Protein AF-A0A956ZNJ4-F1 (afdb_monomer_lite)

Secondary structure (DSSP, 8-state):
------------------------------GGGSSS-----------------------PPPP-PPPPPPPPPPPP--------------------------BS-SEEEETTTSEE-TTSEETTEESSSEEEEEEBTTS-EEEEEEEEEEES--EEEEETTEEEEEESEEEEEEEETTS-EEEEEEEGGG--TT-EEEEEETTEEEEEEEEE--EEEETTEEEEETT--EEEEEEEE-

Foldseek 3Di:
DDDDDDDDDDDDDDPDDDDDDPDDDDDPDDPVPVPPDPPPPPVDPPPPPPPDDDDDDDDDDDDDDDDDDDDDDDDDDDDDDDDDDDDDDPDPPPDDDPDFFAWPDFKDKPPPQWAFQCQHDDQPDGGGFTKHFTATPVGHTFWMKTPWDADDDWDFDDDPNGTWIWGFKIWIWIETSVGFIDIDIDTLVQDDQQDWDWDDGPQKIKIKGWHWFDWDQDPNGIITIPPRTIIMIGMGGD

Sequence (238 aa):
MHRRRNSREPLLALAGVVLAFAGAGAGVFFMDRFRDNQPELVAFPIQQDTTAAATQGGRTPTAVASVATPPATPATTAVSTATAAATAMTTPAVTPSNGSVILQQASFALPGDATANNGGTIGPFCCRGSTVTIRSAAGDTLGYAYWYKWQGQAYDLPRDGRYVGIFPDILFLVNDAAGADAVISLSASEIAPGVSRTVQAGRLTFTLRFTGAEQITYNGVTYVVEGSLKATLQVEAR

Structure (mmCIF, N/CA/C/O backbone):
data_AF-A0A956ZNJ4-F1
#
_entry.id   AF-A0A956ZNJ4-F1
#
loop_
_atom_site.group_PDB
_atom_site.id
_atom_site.type_symbol
_atom_site.label_atom_id
_atom_site.label_alt_id
_atom_site.label_comp_id
_atom_site.label_asym_id
_atom_site.label_entity_id
_atom_site.label_seq_id
_atom_site.pdbx_PDB_ins_code
_atom_site.Cartn_x
_atom_site.Cartn_y
_atom_site.Cartn_z
_atom_site.occupancy
_atom_site.B_iso_or_equiv
_atom_site.auth_seq_id
_atom_site.auth_comp_id
_atom_site.auth_asym_id
_atom_site.auth_atom_id
_atom_site.pdbx_PDB_model_num
ATOM 1 N N . MET A 1 1 ? -48.007 -11.231 -44.408 1.00 44.69 1 MET A N 1
ATOM 2 C CA . MET A 1 1 ? -47.586 -12.643 -44.582 1.00 44.69 1 MET A CA 1
ATOM 3 C C . MET A 1 1 ? -46.395 -12.886 -43.643 1.00 44.69 1 MET A C 1
ATOM 5 O O . MET A 1 1 ? -45.358 -12.297 -43.879 1.00 44.69 1 MET A O 1
ATOM 9 N N . HIS A 1 2 ? -46.578 -13.344 -42.392 1.00 38.53 2 HIS A N 1
ATOM 10 C CA . HIS A 1 2 ? -46.510 -14.757 -41.924 1.00 38.53 2 HIS A CA 1
ATOM 11 C C . HIS A 1 2 ? -45.238 -15.486 -42.406 1.00 38.53 2 HIS A C 1
ATOM 13 O O . HIS A 1 2 ? -45.125 -15.719 -43.599 1.00 38.53 2 HIS A O 1
ATOM 19 N N . ARG A 1 3 ? -44.233 -15.810 -41.569 1.00 43.31 3 ARG A N 1
ATOM 20 C CA . ARG A 1 3 ? -44.144 -16.870 -40.519 1.00 43.31 3 ARG A CA 1
ATOM 21 C C . ARG A 1 3 ? -42.833 -16.639 -39.707 1.00 43.31 3 ARG A C 1
ATOM 23 O O . ARG A 1 3 ? -41.841 -16.297 -40.329 1.00 43.31 3 ARG A O 1
ATOM 30 N N . ARG A 1 4 ? -42.769 -16.635 -38.356 1.00 46.44 4 ARG A N 1
ATOM 31 C CA . ARG A 1 4 ? -42.660 -17.775 -37.384 1.00 46.44 4 ARG A CA 1
ATOM 32 C C . ARG A 1 4 ? -41.620 -18.840 -37.828 1.00 46.44 4 ARG A C 1
ATOM 34 O O . ARG A 1 4 ? -41.735 -19.304 -38.946 1.00 46.44 4 ARG A O 1
ATOM 41 N N . ARG A 1 5 ? -40.665 -19.366 -37.041 1.00 50.31 5 ARG A N 1
ATOM 42 C CA . ARG A 1 5 ? -40.561 -19.615 -35.585 1.00 50.31 5 ARG A CA 1
ATOM 43 C C . ARG A 1 5 ? -39.175 -20.239 -35.251 1.00 50.31 5 ARG A C 1
ATOM 45 O O . ARG A 1 5 ? -38.604 -20.883 -36.117 1.00 50.31 5 ARG A O 1
ATOM 52 N N . ASN A 1 6 ? -38.831 -20.204 -33.956 1.00 37.16 6 ASN A N 1
ATOM 53 C CA . ASN A 1 6 ? -38.109 -21.208 -33.139 1.00 37.16 6 ASN A CA 1
ATOM 54 C C . ASN A 1 6 ? -36.584 -21.389 -33.303 1.00 37.16 6 ASN A C 1
ATOM 56 O O . ASN A 1 6 ? -36.108 -21.730 -34.373 1.00 37.16 6 ASN A O 1
ATOM 60 N N . SER A 1 7 ? -35.766 -21.089 -32.282 1.00 43.38 7 SER A N 1
ATOM 61 C CA . SER A 1 7 ? -35.583 -21.733 -30.952 1.00 43.38 7 SER A CA 1
ATOM 62 C C . SER A 1 7 ? -34.649 -22.945 -31.000 1.00 43.38 7 SER A C 1
ATOM 64 O O . SER A 1 7 ? -35.054 -23.987 -31.508 1.00 43.38 7 SER A O 1
ATOM 66 N N . ARG A 1 8 ? -33.485 -22.844 -30.341 1.00 46.16 8 ARG A N 1
ATOM 67 C CA . ARG A 1 8 ? -33.102 -23.635 -29.149 1.00 46.16 8 ARG A CA 1
ATOM 68 C C . ARG A 1 8 ? -31.629 -23.409 -28.790 1.00 46.16 8 ARG A C 1
ATOM 70 O O . ARG A 1 8 ? -30.743 -23.629 -29.605 1.00 46.16 8 ARG A O 1
ATOM 77 N N . GLU A 1 9 ? -31.420 -22.994 -27.546 1.00 44.59 9 GLU A N 1
ATOM 78 C CA . GLU A 1 9 ? -30.167 -23.119 -26.800 1.00 44.59 9 GLU A CA 1
ATOM 79 C C . GLU A 1 9 ? -29.789 -24.600 -26.619 1.00 44.59 9 GLU A C 1
ATOM 81 O O . GLU A 1 9 ? -30.660 -25.478 -26.667 1.00 44.59 9 GLU A O 1
ATOM 86 N N . PRO A 1 10 ? -28.516 -24.871 -26.302 1.00 57.47 10 PRO A N 1
ATOM 87 C CA . PRO A 1 10 ? -28.286 -25.610 -25.067 1.00 57.47 10 PRO A CA 1
ATOM 88 C C . PRO A 1 10 ? -27.329 -24.888 -24.111 1.00 57.47 10 PRO A C 1
ATOM 90 O O . PRO A 1 10 ? -26.207 -24.521 -24.455 1.00 57.47 10 PRO A O 1
ATOM 93 N N . LEU A 1 11 ? -27.810 -24.765 -22.873 1.00 47.03 11 LEU A N 1
ATOM 94 C CA . LEU A 1 11 ? -27.037 -24.611 -21.648 1.00 47.03 11 LEU A CA 1
ATOM 95 C C . LEU A 1 11 ? -25.955 -25.697 -21.552 1.00 47.03 11 LEU A C 1
ATOM 97 O O . LEU A 1 11 ? -26.271 -26.886 -21.512 1.00 47.03 11 LEU A O 1
ATOM 101 N N . LEU A 1 12 ? -24.698 -25.284 -21.408 1.00 49.41 12 LEU A N 1
ATOM 102 C CA . LEU A 1 12 ? -23.634 -26.114 -20.847 1.00 49.41 12 LEU A CA 1
ATOM 103 C C . LEU A 1 12 ? -23.128 -25.425 -19.581 1.00 49.41 12 LEU A C 1
ATOM 105 O O . LEU A 1 12 ? -22.333 -24.490 -19.616 1.00 49.41 12 LEU A O 1
ATOM 109 N N . ALA A 1 13 ? -23.670 -25.885 -18.455 1.00 42.31 13 ALA A N 1
ATOM 110 C CA . ALA A 1 13 ? -23.215 -25.551 -17.120 1.00 42.31 13 ALA A CA 1
ATOM 111 C C . ALA A 1 13 ? -21.888 -26.276 -16.851 1.00 42.31 13 ALA A C 1
ATOM 113 O O . ALA A 1 13 ? -21.857 -27.496 -16.699 1.00 42.31 13 ALA A O 1
ATOM 114 N N . LEU A 1 14 ? -20.791 -25.524 -16.787 1.00 45.78 14 LEU A N 1
ATOM 115 C CA . LEU A 1 14 ? -19.522 -25.994 -16.237 1.00 45.78 14 LEU A CA 1
ATOM 116 C C . LEU A 1 14 ? -19.502 -25.666 -14.743 1.00 45.78 14 LEU A C 1
ATOM 118 O O . LEU A 1 14 ? -19.183 -24.555 -14.328 1.00 45.78 14 LEU A O 1
ATOM 122 N N . ALA A 1 15 ? -19.885 -26.657 -13.940 1.00 44.00 15 ALA A N 1
ATOM 123 C CA . ALA A 1 15 ? -19.627 -26.685 -12.509 1.00 44.00 15 ALA A CA 1
ATOM 124 C C . ALA A 1 15 ? -18.129 -26.961 -12.293 1.00 44.00 15 ALA A C 1
ATOM 126 O O . ALA A 1 15 ? -17.674 -28.100 -12.387 1.00 44.00 15 ALA A O 1
ATOM 127 N N . GLY A 1 16 ? -17.359 -25.899 -12.061 1.00 38.59 16 GLY A N 1
ATOM 128 C CA . GLY A 1 16 ? -15.946 -25.956 -11.695 1.00 38.59 16 GLY A CA 1
ATOM 129 C C . GLY A 1 16 ? -15.776 -25.730 -10.197 1.00 38.59 16 GLY A C 1
ATOM 130 O O . GLY A 1 16 ? -16.025 -24.642 -9.692 1.00 38.59 16 GLY A O 1
ATOM 131 N N . VAL A 1 17 ? -15.381 -26.794 -9.510 1.00 38.88 17 VAL A N 1
ATOM 132 C CA . VAL A 1 17 ? -15.075 -26.906 -8.081 1.00 38.88 17 VAL A CA 1
ATOM 133 C C . VAL A 1 17 ? -14.152 -25.776 -7.595 1.00 38.88 17 VAL A C 1
ATOM 135 O O . VAL A 1 17 ? -13.028 -25.650 -8.072 1.00 38.88 17 VAL A O 1
ATOM 138 N N . VAL A 1 18 ? -14.585 -25.003 -6.593 1.00 38.84 18 VAL A N 1
ATOM 139 C CA . VAL A 1 18 ? -13.699 -24.125 -5.809 1.00 38.84 18 VAL A CA 1
ATOM 140 C C . VAL A 1 18 ? -13.343 -24.855 -4.515 1.00 38.84 18 VAL A C 1
ATOM 142 O O . VAL A 1 18 ? -14.172 -24.990 -3.617 1.00 38.84 18 VAL A O 1
ATOM 145 N N . LEU A 1 19 ? -12.108 -25.362 -4.441 1.00 40.00 19 LEU A N 1
ATOM 146 C CA . LEU A 1 19 ? -11.512 -25.879 -3.209 1.00 40.00 19 LEU A CA 1
ATOM 147 C C . LEU A 1 19 ? -11.291 -24.714 -2.232 1.00 40.00 19 LEU A C 1
ATOM 149 O O . LEU A 1 19 ? -10.507 -23.806 -2.504 1.00 40.00 19 LEU A O 1
ATOM 153 N N . ALA A 1 20 ? -11.942 -24.770 -1.073 1.00 37.72 20 ALA A N 1
ATOM 154 C CA . ALA A 1 20 ? -11.597 -23.947 0.075 1.00 37.72 20 ALA A CA 1
ATOM 155 C C . ALA A 1 20 ? -10.365 -24.550 0.770 1.00 37.72 20 ALA A C 1
ATOM 157 O O . ALA A 1 20 ? -10.455 -25.602 1.401 1.00 37.72 20 ALA A O 1
ATOM 158 N N . PHE A 1 21 ? -9.211 -23.889 0.663 1.00 37.19 21 PHE A N 1
ATOM 159 C CA . PHE A 1 21 ? -8.057 -24.188 1.508 1.00 37.19 21 PHE A CA 1
ATOM 160 C C . PHE A 1 21 ? -8.188 -23.422 2.825 1.00 37.19 21 PHE A C 1
ATOM 162 O O . PHE A 1 21 ? -7.899 -22.231 2.910 1.00 37.19 21 PHE A O 1
ATOM 169 N N . ALA A 1 22 ? -8.624 -24.130 3.865 1.00 42.47 22 ALA A N 1
ATOM 170 C CA . ALA A 1 22 ? -8.443 -23.717 5.248 1.00 42.47 22 ALA A CA 1
ATOM 171 C C . ALA A 1 22 ? -6.992 -24.018 5.657 1.00 42.47 22 ALA A C 1
ATOM 173 O O . ALA A 1 22 ? -6.665 -25.125 6.077 1.00 42.47 22 ALA A O 1
ATOM 174 N N . GLY A 1 23 ? -6.111 -23.033 5.487 1.00 34.72 23 GLY A N 1
ATOM 175 C CA . GLY A 1 23 ? -4.748 -23.052 6.012 1.00 34.72 23 GLY A CA 1
ATOM 176 C C . GLY A 1 23 ? -4.664 -22.236 7.297 1.00 34.72 23 GLY A C 1
ATOM 177 O O . GLY A 1 23 ? -4.295 -21.068 7.260 1.00 34.72 23 GLY A O 1
ATOM 178 N N . ALA A 1 24 ? -5.021 -22.843 8.428 1.00 44.47 24 ALA A N 1
ATOM 179 C CA . ALA A 1 24 ? -4.648 -22.342 9.746 1.00 44.47 24 ALA A CA 1
ATOM 180 C C . ALA A 1 24 ? -3.259 -22.901 10.084 1.00 44.47 24 ALA A C 1
ATOM 182 O O . ALA A 1 24 ? -3.100 -24.111 10.229 1.00 44.47 24 ALA A O 1
ATOM 183 N N . GLY A 1 25 ? -2.247 -22.040 10.186 1.00 36.03 25 GLY A N 1
ATOM 184 C CA . GLY A 1 25 ? -0.900 -22.482 10.537 1.00 36.03 25 GLY A CA 1
ATOM 185 C C . GLY A 1 25 ? 0.108 -21.345 10.643 1.00 36.03 25 GLY A C 1
ATOM 186 O O . GLY A 1 25 ? 0.627 -20.895 9.634 1.00 36.03 25 GLY A O 1
ATOM 187 N N . ALA A 1 26 ? 0.371 -20.938 11.887 1.00 42.72 26 ALA A N 1
ATOM 188 C CA . ALA A 1 26 ? 1.610 -20.349 12.405 1.00 42.72 26 ALA A CA 1
ATOM 189 C C . ALA A 1 26 ? 2.304 -19.239 11.584 1.00 42.72 26 ALA A C 1
ATOM 191 O O . ALA A 1 26 ? 3.050 -19.496 10.646 1.00 42.72 26 ALA A O 1
ATOM 192 N N . GLY A 1 27 ? 2.184 -17.999 12.066 1.00 35.03 27 GLY A N 1
ATOM 193 C CA . GLY A 1 27 ? 2.968 -16.862 11.580 1.00 35.03 27 GLY A CA 1
ATOM 194 C C . GLY A 1 27 ? 3.206 -15.801 12.652 1.00 35.03 27 GLY A C 1
ATOM 195 O O . GLY A 1 27 ? 3.001 -14.625 12.392 1.00 35.03 27 GLY A O 1
ATOM 196 N N . VAL A 1 28 ? 3.605 -16.190 13.868 1.00 41.31 28 VAL A N 1
ATOM 197 C CA . VAL A 1 28 ? 4.009 -15.238 14.923 1.00 41.31 28 VAL A CA 1
ATOM 198 C C . VAL A 1 28 ? 5.531 -15.233 15.042 1.00 41.31 28 VAL A C 1
ATOM 200 O O . VAL A 1 28 ? 6.050 -15.649 16.058 1.00 41.31 28 VAL A O 1
ATOM 203 N N . PHE A 1 29 ? 6.257 -14.845 13.991 1.00 40.00 29 PHE A N 1
ATOM 204 C CA . PHE A 1 29 ? 7.701 -14.544 14.045 1.00 40.00 29 PHE A CA 1
ATOM 205 C C . PHE A 1 29 ? 8.116 -13.812 12.760 1.00 40.00 29 PHE A C 1
ATOM 207 O O . PHE A 1 29 ? 8.735 -14.405 11.883 1.00 40.00 29 PHE A O 1
ATOM 214 N N . PHE A 1 30 ? 7.769 -12.533 12.592 1.00 43.44 30 PHE A N 1
ATOM 215 C CA . PHE A 1 30 ? 8.429 -11.742 11.536 1.00 43.44 30 PHE A CA 1
ATOM 216 C C . PHE A 1 30 ? 8.696 -10.271 11.871 1.00 43.44 30 PHE A C 1
ATOM 218 O O . PHE A 1 30 ? 9.382 -9.610 11.101 1.00 43.44 30 PHE A O 1
ATOM 225 N N . MET A 1 31 ? 8.241 -9.744 13.018 1.00 41.31 31 MET A N 1
ATOM 226 C CA . MET A 1 31 ? 8.277 -8.291 13.228 1.00 41.31 31 MET A CA 1
ATOM 227 C C . MET A 1 31 ? 9.527 -7.680 13.851 1.00 41.31 31 MET A C 1
ATOM 229 O O . MET A 1 31 ? 9.780 -6.501 13.614 1.00 41.31 31 MET A O 1
ATOM 233 N N . ASP A 1 32 ? 10.380 -8.459 14.516 1.00 36.66 32 ASP A N 1
ATOM 234 C CA . ASP A 1 32 ? 11.594 -7.895 15.131 1.00 36.66 32 ASP A CA 1
ATOM 235 C C . ASP A 1 32 ? 12.708 -7.580 14.111 1.00 36.66 32 ASP A C 1
ATOM 237 O O . ASP A 1 32 ? 13.751 -7.034 14.449 1.00 36.66 32 ASP A O 1
ATOM 241 N N . ARG A 1 33 ? 12.479 -7.876 12.821 1.00 38.69 33 ARG A N 1
ATOM 242 C CA . ARG A 1 33 ? 13.398 -7.548 11.717 1.00 38.69 33 ARG A CA 1
ATOM 243 C C . ARG A 1 33 ? 12.976 -6.340 10.876 1.00 38.69 33 ARG A C 1
ATOM 245 O O . ARG A 1 33 ? 13.705 -5.968 9.959 1.00 38.69 33 ARG A O 1
ATOM 252 N N . PHE A 1 34 ? 11.827 -5.716 11.153 1.00 50.22 34 PHE A N 1
ATOM 253 C CA . PHE A 1 34 ? 11.312 -4.610 10.327 1.00 50.22 34 PHE A CA 1
ATOM 254 C C . PHE A 1 34 ? 11.848 -3.226 10.699 1.00 50.22 34 PHE A C 1
ATOM 256 O O . PHE A 1 34 ? 11.495 -2.250 10.034 1.00 50.22 34 PHE A O 1
ATOM 263 N N . ARG A 1 35 ? 12.703 -3.127 11.724 1.00 44.38 35 ARG A N 1
ATOM 264 C CA . ARG A 1 35 ? 13.272 -1.849 12.163 1.00 44.38 35 ARG A CA 1
ATOM 265 C C . ARG A 1 35 ? 14.552 -1.449 11.416 1.00 44.38 35 ARG A C 1
ATOM 267 O O . ARG A 1 35 ? 14.765 -0.257 11.240 1.00 44.38 35 ARG A O 1
ATOM 274 N N . ASP A 1 36 ? 15.312 -2.411 10.879 1.00 37.97 36 ASP A N 1
ATOM 275 C CA . ASP A 1 36 ? 16.701 -2.159 10.443 1.00 37.97 36 ASP A CA 1
ATOM 276 C C . ASP A 1 36 ? 17.014 -2.453 8.967 1.00 37.97 36 ASP A C 1
ATOM 278 O O . ASP A 1 36 ? 18.158 -2.312 8.553 1.00 37.97 36 ASP A O 1
ATOM 282 N N . ASN A 1 37 ? 16.037 -2.848 8.142 1.00 36.09 37 ASN A N 1
ATOM 283 C CA . ASN A 1 37 ? 16.315 -3.273 6.761 1.00 36.09 37 ASN A CA 1
ATOM 284 C C . ASN A 1 37 ? 15.587 -2.418 5.712 1.00 36.09 37 ASN A C 1
ATOM 286 O O . ASN A 1 37 ? 14.870 -2.922 4.847 1.00 36.09 37 ASN A O 1
ATOM 290 N N . GLN A 1 38 ? 15.764 -1.096 5.783 1.00 46.62 38 GLN A N 1
ATOM 291 C CA . GLN A 1 38 ? 15.844 -0.338 4.534 1.00 46.62 38 GLN A CA 1
ATOM 292 C C . GLN A 1 38 ? 17.147 -0.802 3.874 1.00 46.62 38 GLN A C 1
ATOM 294 O O . GLN A 1 38 ? 18.177 -0.719 4.543 1.00 46.62 38 GLN A O 1
ATOM 299 N N . PRO A 1 39 ? 17.160 -1.305 2.625 1.00 41.66 39 PRO A N 1
ATOM 300 C CA . PRO A 1 39 ? 18.420 -1.326 1.909 1.00 41.66 39 PRO A CA 1
ATOM 301 C C . PRO A 1 39 ? 18.890 0.127 1.915 1.00 41.66 39 PRO A C 1
ATOM 303 O O . PRO A 1 39 ? 18.197 1.002 1.389 1.00 41.66 39 PRO A O 1
ATOM 306 N N . GLU A 1 40 ? 20.015 0.410 2.578 1.00 37.53 40 GLU A N 1
ATOM 307 C CA . GLU A 1 40 ? 20.788 1.586 2.211 1.00 37.53 40 GLU A CA 1
ATOM 308 C C . GLU A 1 40 ? 20.834 1.542 0.688 1.00 37.53 40 GLU A C 1
ATOM 310 O O . GLU A 1 40 ? 21.235 0.531 0.103 1.00 37.53 40 GLU A O 1
ATOM 315 N N . LEU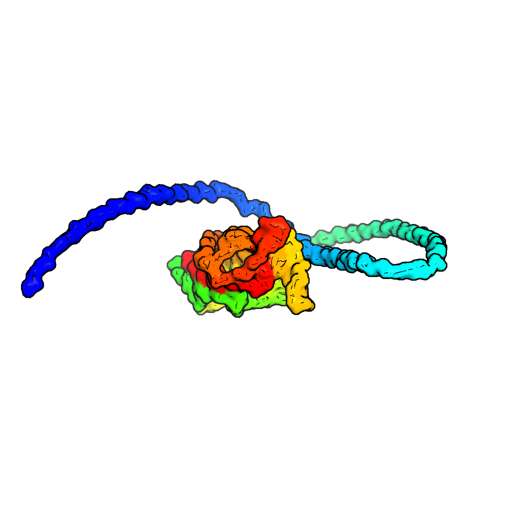 A 1 41 ? 20.310 2.585 0.047 1.00 38.75 41 LEU A N 1
ATOM 316 C CA . LEU A 1 41 ? 20.614 2.873 -1.340 1.00 38.75 41 LEU A CA 1
ATOM 317 C C . LEU A 1 41 ? 22.133 2.982 -1.378 1.00 38.75 41 LEU A C 1
ATOM 319 O O . LEU A 1 41 ? 22.693 4.051 -1.137 1.00 38.75 41 LEU A O 1
ATOM 323 N N . VAL A 1 42 ? 22.805 1.849 -1.586 1.00 36.38 42 VAL A N 1
ATOM 324 C CA . VAL A 1 42 ? 24.218 1.819 -1.897 1.00 36.38 42 VAL A CA 1
ATOM 325 C C . VAL A 1 42 ? 24.261 2.553 -3.217 1.00 36.38 42 VAL A C 1
ATOM 327 O O . VAL A 1 42 ? 23.856 2.019 -4.249 1.00 36.38 42 VAL A O 1
ATOM 330 N N . ALA A 1 43 ? 24.626 3.830 -3.152 1.00 36.34 43 ALA A N 1
ATOM 331 C CA . ALA A 1 43 ? 24.912 4.628 -4.317 1.00 36.34 43 ALA A CA 1
ATOM 332 C C . ALA A 1 43 ? 26.053 3.905 -5.028 1.00 36.34 43 ALA A C 1
ATOM 334 O O . ALA A 1 43 ? 27.221 4.046 -4.665 1.00 36.34 43 ALA A O 1
ATOM 335 N N . PHE A 1 44 ? 25.710 3.043 -5.983 1.00 35.06 44 PHE A N 1
ATOM 336 C CA . PHE A 1 44 ? 26.704 2.455 -6.851 1.00 35.06 44 PHE A CA 1
ATOM 337 C C . PHE A 1 44 ? 27.374 3.629 -7.564 1.00 35.06 44 PHE A C 1
ATOM 339 O O . PHE A 1 44 ? 26.666 4.463 -8.142 1.00 35.06 44 PHE A O 1
ATOM 346 N N . PRO A 1 45 ? 28.712 3.755 -7.512 1.00 34.94 45 PRO A N 1
ATOM 347 C CA . PRO A 1 45 ? 29.381 4.720 -8.356 1.00 34.94 45 PRO A CA 1
ATOM 348 C C . PRO A 1 45 ? 29.000 4.366 -9.790 1.00 34.94 45 PRO A C 1
ATOM 350 O O . PRO A 1 45 ? 29.229 3.245 -10.244 1.00 34.94 45 PRO A O 1
ATOM 353 N N . ILE A 1 46 ? 28.364 5.309 -10.480 1.00 40.19 46 ILE A N 1
ATOM 354 C CA . ILE A 1 46 ? 28.105 5.205 -11.909 1.00 40.19 46 ILE A CA 1
ATOM 355 C C . ILE A 1 46 ? 29.484 5.048 -12.556 1.00 40.19 46 ILE A C 1
ATOM 357 O O . ILE A 1 46 ? 30.224 6.026 -12.672 1.00 40.19 46 ILE A O 1
ATOM 361 N N . GLN A 1 47 ? 29.866 3.824 -12.935 1.00 35.91 47 GLN A N 1
ATOM 362 C CA . GLN A 1 47 ? 30.960 3.637 -13.876 1.00 35.91 47 GLN A CA 1
ATOM 363 C C . GLN A 1 47 ? 30.473 4.218 -15.198 1.00 35.91 47 GLN A C 1
ATOM 365 O O . GLN A 1 47 ? 29.770 3.575 -15.972 1.00 35.91 47 GLN A O 1
ATOM 370 N N . GLN A 1 48 ? 30.799 5.491 -15.411 1.00 38.16 48 GLN A N 1
ATOM 371 C CA . GLN A 1 48 ? 30.776 6.090 -16.730 1.00 38.16 48 GLN A CA 1
ATOM 372 C C . GLN A 1 48 ? 31.803 5.332 -17.562 1.00 38.16 48 GLN A C 1
ATOM 374 O O . GLN A 1 48 ? 33.009 5.555 -17.431 1.00 38.16 48 GLN A O 1
ATOM 379 N N . ASP A 1 49 ? 31.315 4.416 -18.388 1.00 37.19 49 ASP A N 1
ATOM 380 C CA . ASP A 1 49 ? 32.112 3.749 -19.402 1.00 37.19 49 ASP A CA 1
ATOM 381 C C . ASP A 1 49 ? 32.497 4.805 -20.450 1.00 37.19 49 ASP A C 1
ATOM 383 O O . ASP A 1 49 ? 31.802 5.068 -21.431 1.00 37.19 49 ASP A O 1
ATOM 387 N N . THR A 1 50 ? 33.579 5.531 -20.171 1.00 43.41 50 THR A N 1
ATOM 388 C CA . THR A 1 50 ? 34.181 6.504 -21.083 1.00 43.41 50 THR A CA 1
ATOM 389 C C . THR A 1 50 ? 35.058 5.752 -22.073 1.00 43.41 50 THR A C 1
ATOM 391 O O . THR A 1 50 ? 36.282 5.854 -22.066 1.00 43.41 50 THR A O 1
ATOM 394 N N . THR A 1 51 ? 34.437 4.992 -22.975 1.00 42.84 51 THR A N 1
ATOM 395 C CA . THR A 1 51 ? 35.125 4.515 -24.179 1.00 42.84 51 THR A CA 1
ATOM 396 C C . THR A 1 51 ? 35.006 5.569 -25.279 1.00 42.84 51 THR A C 1
ATOM 398 O O . THR A 1 51 ? 34.236 5.446 -26.227 1.00 42.84 51 THR A O 1
ATOM 401 N N . ALA A 1 52 ? 35.794 6.635 -25.151 1.00 44.84 52 ALA A N 1
ATOM 402 C CA . ALA A 1 52 ? 36.142 7.508 -26.265 1.00 44.84 52 ALA A CA 1
ATOM 403 C C . ALA A 1 52 ? 37.669 7.588 -26.340 1.00 44.84 52 ALA A C 1
ATOM 405 O O . ALA A 1 52 ? 38.334 8.184 -25.496 1.00 44.84 52 ALA A O 1
ATOM 406 N N . ALA A 1 53 ? 38.222 6.908 -27.339 1.00 49.00 53 ALA A N 1
ATOM 407 C CA . ALA A 1 53 ? 39.641 6.877 -27.637 1.00 49.00 53 ALA A CA 1
ATOM 408 C C . ALA A 1 53 ? 40.150 8.258 -28.085 1.00 49.00 53 ALA A C 1
ATOM 410 O O . ALA A 1 53 ? 39.637 8.798 -29.060 1.00 49.00 53 ALA A O 1
ATOM 411 N N . ALA A 1 54 ? 41.203 8.771 -27.436 1.00 42.75 54 ALA A N 1
ATOM 412 C CA . ALA A 1 54 ? 42.240 9.599 -28.065 1.00 42.75 54 ALA A CA 1
ATOM 413 C C . ALA A 1 54 ? 43.463 9.796 -27.138 1.00 42.75 54 ALA A C 1
ATOM 415 O O . ALA A 1 54 ? 43.420 10.526 -26.157 1.00 42.75 54 ALA A O 1
ATOM 416 N N . THR A 1 55 ? 44.559 9.135 -27.517 1.00 41.00 55 THR A N 1
ATOM 417 C CA . THR A 1 55 ? 45.938 9.657 -27.606 1.00 41.00 55 THR A CA 1
ATOM 418 C C . THR A 1 55 ? 46.633 10.285 -26.379 1.00 41.00 55 THR A C 1
ATOM 420 O O . THR A 1 55 ? 46.467 11.453 -26.062 1.00 41.00 55 THR A O 1
ATOM 423 N N . GLN A 1 56 ? 47.548 9.477 -25.820 1.00 42.12 56 GLN A N 1
ATOM 424 C CA . GLN A 1 56 ? 48.898 9.766 -25.291 1.00 42.12 56 GLN A CA 1
ATOM 425 C C . GLN A 1 56 ? 49.182 11.058 -24.499 1.00 42.12 56 GLN A C 1
ATOM 427 O O . GLN A 1 56 ? 49.245 12.160 -25.033 1.00 42.12 56 GLN A O 1
ATOM 432 N N . GLY A 1 57 ? 49.636 10.853 -23.259 1.00 40.25 57 GLY A N 1
ATOM 433 C CA . GLY A 1 57 ? 50.445 11.811 -22.506 1.00 40.25 57 GLY A CA 1
ATOM 434 C C . GLY A 1 57 ? 50.935 11.197 -21.199 1.00 40.25 57 GLY A C 1
ATOM 435 O O . GLY A 1 57 ? 50.266 11.294 -20.177 1.00 40.25 57 GLY A O 1
ATOM 436 N N . GLY A 1 58 ? 52.077 10.509 -21.245 1.00 53.03 58 GLY A N 1
ATOM 437 C CA . GLY A 1 58 ? 52.638 9.794 -20.102 1.00 53.03 58 GLY A CA 1
ATOM 438 C C . GLY A 1 58 ? 52.974 10.703 -18.921 1.00 53.03 58 GLY A C 1
ATOM 439 O O . GLY A 1 58 ? 53.679 11.699 -19.080 1.00 53.03 58 GLY A O 1
ATOM 440 N N . ARG A 1 59 ? 52.533 10.302 -17.725 1.00 46.62 59 ARG A N 1
ATOM 441 C CA . ARG A 1 59 ? 53.181 10.628 -16.450 1.00 46.62 59 ARG A CA 1
ATOM 442 C C . ARG A 1 59 ? 53.063 9.440 -15.501 1.00 46.62 59 ARG A C 1
ATOM 444 O O . ARG A 1 59 ? 51.991 8.879 -15.306 1.00 46.62 59 ARG A O 1
ATOM 451 N N . THR A 1 60 ? 54.208 9.070 -14.951 1.00 51.41 60 THR A N 1
ATOM 452 C CA . THR A 1 60 ? 54.441 8.040 -13.940 1.00 51.41 60 THR A CA 1
ATOM 453 C C . THR A 1 60 ? 53.679 8.362 -12.649 1.00 51.41 60 THR A C 1
ATOM 455 O O . THR A 1 60 ? 53.809 9.488 -12.162 1.00 51.41 60 THR A O 1
ATOM 458 N N . PRO A 1 61 ? 52.926 7.426 -12.045 1.00 52.25 61 PRO A N 1
ATOM 459 C CA . PRO A 1 61 ? 52.404 7.628 -10.701 1.00 52.25 61 PRO A CA 1
ATOM 460 C C . PRO A 1 61 ? 53.474 7.296 -9.650 1.00 52.25 61 PRO A C 1
ATOM 462 O O . PRO A 1 61 ? 53.960 6.170 -9.552 1.00 52.25 61 PRO A O 1
ATOM 465 N N . THR A 1 62 ? 53.826 8.304 -8.854 1.00 57.31 62 THR A N 1
ATOM 466 C CA . THR A 1 62 ? 54.572 8.175 -7.598 1.00 57.31 62 THR A CA 1
ATOM 467 C C . THR A 1 62 ? 53.688 7.484 -6.561 1.00 57.31 62 THR A C 1
ATOM 469 O O . THR A 1 62 ? 52.609 7.976 -6.236 1.00 57.31 62 THR A O 1
ATOM 472 N N . ALA A 1 63 ? 54.149 6.349 -6.035 1.00 49.75 63 ALA A N 1
ATOM 473 C CA . ALA A 1 63 ? 53.524 5.664 -4.910 1.00 49.75 63 ALA A CA 1
ATOM 474 C C . ALA A 1 63 ? 53.626 6.528 -3.641 1.00 49.75 63 ALA A C 1
ATOM 476 O O . ALA A 1 63 ? 54.726 6.897 -3.229 1.00 49.75 63 ALA A O 1
ATOM 477 N N . VAL A 1 64 ? 52.487 6.836 -3.015 1.00 55.19 64 VAL A N 1
ATOM 478 C CA . VAL A 1 64 ? 52.429 7.452 -1.683 1.00 55.19 64 VAL A CA 1
ATOM 479 C C . VAL A 1 64 ? 51.794 6.453 -0.722 1.00 55.19 64 VAL A C 1
ATOM 481 O O . VAL A 1 64 ? 50.774 5.835 -1.016 1.00 55.19 64 VAL A O 1
ATOM 484 N N . ALA A 1 65 ? 52.494 6.263 0.390 1.00 45.75 65 ALA A N 1
ATOM 485 C CA . ALA A 1 65 ? 52.351 5.199 1.363 1.00 45.75 65 ALA A CA 1
ATOM 486 C C . ALA A 1 65 ? 51.006 5.180 2.110 1.00 45.75 65 ALA A C 1
ATOM 488 O O . ALA A 1 65 ? 50.442 6.219 2.455 1.00 45.75 65 ALA A O 1
ATOM 489 N N . SER A 1 66 ? 50.558 3.962 2.428 1.00 46.59 66 SER A N 1
ATOM 490 C CA . SER A 1 66 ? 49.497 3.668 3.391 1.00 46.59 66 SER A CA 1
ATOM 491 C C . SER A 1 66 ? 49.838 4.214 4.778 1.00 46.59 66 SER A C 1
ATOM 493 O O . SER A 1 66 ? 50.848 3.840 5.373 1.00 46.59 66 SER A O 1
ATOM 495 N N . VAL A 1 67 ? 48.957 5.059 5.313 1.00 55.75 67 VAL A N 1
ATOM 496 C CA . VAL A 1 67 ? 48.977 5.494 6.713 1.00 55.75 67 VAL A CA 1
ATOM 497 C C . VAL A 1 67 ? 48.178 4.491 7.545 1.00 55.75 67 VAL A C 1
ATOM 499 O O . VAL A 1 67 ? 47.029 4.181 7.237 1.00 55.75 67 VAL A O 1
ATOM 502 N N . ALA A 1 68 ? 48.828 3.970 8.583 1.00 51.72 68 ALA A N 1
ATOM 503 C CA . ALA A 1 68 ? 48.295 3.001 9.528 1.00 51.72 68 ALA A CA 1
ATOM 504 C C . ALA A 1 68 ? 47.161 3.580 10.392 1.00 51.72 68 ALA A C 1
ATOM 506 O O . ALA A 1 68 ? 47.227 4.715 10.866 1.00 51.72 68 ALA A O 1
ATOM 507 N N . THR A 1 69 ? 46.138 2.761 10.627 1.00 62.03 69 THR A N 1
ATOM 508 C CA . THR A 1 69 ? 45.008 3.035 11.521 1.00 62.03 69 THR A CA 1
ATOM 509 C C . THR A 1 69 ? 45.406 2.784 12.987 1.00 62.03 69 THR A C 1
ATOM 511 O O . THR A 1 69 ? 45.987 1.735 13.271 1.00 62.03 69 THR A O 1
ATOM 514 N N . PRO A 1 70 ? 45.108 3.693 13.935 1.00 62.19 70 PRO A N 1
ATOM 515 C CA . PRO A 1 70 ? 45.337 3.460 15.363 1.00 62.19 70 PRO A CA 1
ATOM 516 C C . PRO A 1 70 ? 44.295 2.500 15.985 1.00 62.19 70 PRO A C 1
ATOM 518 O O . PRO A 1 70 ? 43.182 2.380 15.468 1.00 62.19 70 PRO A O 1
ATOM 521 N N . PRO A 1 71 ? 44.639 1.814 17.096 1.00 63.91 71 PRO A N 1
ATOM 522 C CA . PRO A 1 71 ? 43.791 0.808 17.733 1.00 63.91 71 PRO A CA 1
ATOM 523 C C . PRO A 1 71 ? 42.623 1.412 18.527 1.00 63.91 71 PRO A C 1
ATOM 525 O O . PRO A 1 71 ? 42.708 2.509 19.076 1.00 63.91 71 PRO A O 1
ATOM 528 N N . ALA A 1 72 ? 41.536 0.642 18.595 1.00 57.00 72 ALA A N 1
ATOM 529 C CA . ALA A 1 72 ? 40.287 0.972 19.267 1.00 57.00 72 ALA A CA 1
ATOM 530 C C . ALA A 1 72 ? 40.421 1.039 20.800 1.00 57.00 72 ALA A C 1
ATOM 532 O O . ALA A 1 72 ? 40.948 0.128 21.440 1.00 57.00 72 ALA A O 1
ATOM 533 N N . THR A 1 73 ? 39.865 2.101 21.384 1.00 62.78 73 THR A N 1
ATOM 534 C CA . THR A 1 73 ? 39.664 2.273 22.828 1.00 62.78 73 THR A CA 1
ATOM 535 C C . THR A 1 73 ? 38.436 1.471 23.287 1.00 62.78 73 THR A C 1
ATOM 537 O O . THR A 1 73 ? 37.368 1.634 22.694 1.00 62.78 73 THR A O 1
ATOM 540 N N . PRO A 1 74 ? 38.522 0.637 24.339 1.00 59.94 74 PRO A N 1
ATOM 541 C CA . PRO A 1 74 ? 37.353 -0.042 24.889 1.00 59.94 74 PRO A CA 1
ATOM 542 C C . PRO A 1 74 ? 36.462 0.933 25.674 1.00 59.94 74 PRO A C 1
ATOM 544 O O . PRO A 1 74 ? 36.930 1.678 26.534 1.00 59.94 74 PRO A O 1
ATOM 547 N N . ALA A 1 75 ? 35.162 0.912 25.374 1.00 58.91 75 ALA A N 1
ATOM 548 C CA . ALA A 1 75 ? 34.140 1.682 26.071 1.00 58.91 75 ALA A CA 1
ATOM 549 C C . ALA A 1 75 ? 33.746 1.009 27.399 1.00 58.91 75 ALA A C 1
ATOM 551 O O . ALA A 1 75 ? 33.359 -0.159 27.444 1.00 58.91 75 ALA A O 1
ATOM 552 N N . THR A 1 76 ? 33.818 1.778 28.483 1.00 53.34 76 THR A N 1
ATOM 553 C CA . THR A 1 76 ? 33.357 1.411 29.825 1.00 53.34 76 THR A CA 1
ATOM 554 C C . THR A 1 76 ? 31.831 1.312 29.850 1.00 53.34 76 THR A C 1
ATOM 556 O O . THR A 1 76 ? 31.134 2.300 29.632 1.00 53.34 76 THR A O 1
ATOM 559 N N . THR A 1 77 ? 31.301 0.122 30.136 1.00 49.19 77 THR A N 1
ATOM 560 C CA . THR A 1 77 ? 29.859 -0.113 30.308 1.00 49.19 77 THR A CA 1
ATOM 561 C C . THR A 1 77 ? 29.471 0.181 31.757 1.00 49.19 77 THR A C 1
ATOM 563 O O . THR A 1 77 ? 29.849 -0.561 32.662 1.00 49.19 77 THR A O 1
ATOM 566 N N . ALA A 1 78 ? 28.725 1.260 31.993 1.00 54.00 78 ALA A N 1
ATOM 567 C CA . ALA A 1 78 ? 28.086 1.517 33.280 1.00 54.00 78 ALA A CA 1
ATOM 568 C C . ALA A 1 78 ? 26.702 0.850 33.299 1.00 54.00 78 ALA A C 1
ATOM 570 O O . ALA A 1 78 ? 25.795 1.248 32.570 1.00 54.00 78 ALA A O 1
ATOM 571 N N . VAL A 1 79 ? 26.552 -0.179 34.132 1.00 54.50 79 VAL A N 1
ATOM 572 C CA . VAL A 1 79 ? 25.269 -0.823 34.433 1.00 54.50 79 VAL A CA 1
ATOM 573 C C . VAL A 1 79 ? 24.518 0.068 35.420 1.00 54.50 79 VAL A C 1
ATOM 575 O O . VAL A 1 79 ? 24.962 0.252 36.551 1.00 54.50 79 VAL A O 1
ATOM 578 N N . SER A 1 80 ? 23.386 0.631 34.995 1.00 61.94 80 SER A N 1
ATOM 579 C CA . SER A 1 80 ? 22.466 1.360 35.870 1.00 61.94 80 SER A CA 1
ATOM 580 C C . SER A 1 80 ? 21.210 0.517 36.081 1.00 61.94 80 SER A C 1
ATOM 582 O O . SER A 1 80 ? 20.371 0.377 35.193 1.00 61.94 80 SER A O 1
ATOM 584 N N . THR A 1 81 ? 21.112 -0.100 37.255 1.00 56.62 81 THR A N 1
ATOM 585 C CA . THR A 1 81 ? 19.915 -0.785 37.752 1.00 56.62 81 THR A CA 1
ATOM 586 C C . THR A 1 81 ? 18.934 0.246 38.300 1.00 56.62 81 THR A C 1
ATOM 588 O O . THR A 1 81 ? 19.110 0.737 39.415 1.00 56.62 81 THR A O 1
ATOM 591 N N . ALA A 1 82 ? 17.895 0.561 37.528 1.00 53.44 82 ALA A N 1
ATOM 592 C CA . ALA A 1 82 ? 16.740 1.310 38.007 1.00 53.44 82 ALA A CA 1
ATOM 593 C C . ALA A 1 82 ? 15.593 0.337 38.322 1.00 53.44 82 ALA A C 1
ATOM 595 O O . ALA A 1 82 ? 14.940 -0.204 37.432 1.00 53.44 82 ALA A O 1
ATOM 596 N N . THR A 1 83 ? 15.366 0.117 39.615 1.00 61.12 83 THR A N 1
ATOM 597 C CA . THR A 1 83 ? 14.198 -0.574 40.165 1.00 61.12 83 THR A CA 1
ATOM 598 C C . THR A 1 83 ? 12.998 0.371 40.097 1.00 61.12 83 THR A C 1
ATOM 600 O O . THR A 1 83 ? 12.929 1.330 40.864 1.00 61.12 83 THR A O 1
ATOM 603 N N . ALA A 1 84 ? 12.053 0.121 39.190 1.00 54.44 84 ALA A N 1
ATOM 604 C CA . ALA A 1 84 ? 10.784 0.845 39.139 1.00 54.44 84 ALA A CA 1
ATOM 605 C C . ALA A 1 84 ? 9.678 0.010 39.800 1.00 54.44 84 ALA A C 1
ATOM 607 O O . ALA A 1 84 ? 9.358 -1.093 39.359 1.00 54.44 84 ALA A O 1
ATOM 608 N N . ALA A 1 85 ? 9.115 0.549 40.883 1.00 50.19 85 ALA A N 1
ATOM 609 C CA . ALA A 1 85 ? 7.961 0.006 41.581 1.00 50.19 85 ALA A CA 1
ATOM 610 C C . ALA A 1 85 ? 6.712 0.084 40.686 1.00 50.19 85 ALA A C 1
ATOM 612 O O . ALA A 1 85 ? 6.352 1.150 40.187 1.00 50.19 85 ALA A O 1
ATOM 613 N N . ALA A 1 86 ? 6.060 -1.061 40.486 1.00 48.12 86 ALA A N 1
ATOM 614 C CA . ALA A 1 86 ? 4.830 -1.184 39.722 1.00 48.12 86 ALA A CA 1
ATOM 615 C C . ALA A 1 86 ? 3.631 -0.702 40.554 1.00 48.12 86 ALA A C 1
ATOM 617 O O . ALA A 1 86 ? 3.175 -1.391 41.466 1.00 48.12 86 ALA A O 1
ATOM 618 N N . THR A 1 87 ? 3.097 0.472 40.223 1.00 47.59 87 THR A N 1
ATOM 619 C CA . THR A 1 87 ? 1.780 0.913 40.698 1.00 47.59 87 THR A CA 1
ATOM 620 C C . THR A 1 87 ? 0.722 0.299 39.787 1.00 47.59 87 THR A C 1
ATOM 622 O O . THR A 1 87 ? 0.540 0.731 38.649 1.00 47.59 87 THR A O 1
ATOM 625 N N . ALA A 1 88 ? 0.042 -0.740 40.270 1.00 46.03 88 ALA A N 1
ATOM 626 C CA . ALA A 1 88 ? -1.077 -1.367 39.579 1.00 46.03 88 ALA A CA 1
ATOM 627 C C . ALA A 1 88 ? -2.265 -0.388 39.507 1.00 46.03 88 ALA A C 1
ATOM 629 O O . ALA A 1 88 ? -2.994 -0.207 40.480 1.00 46.03 88 ALA A O 1
ATOM 630 N N . MET A 1 89 ? -2.453 0.262 38.354 1.00 46.19 89 MET A N 1
ATOM 631 C CA . MET A 1 89 ? -3.700 0.954 38.034 1.00 46.19 89 MET A CA 1
ATOM 632 C C . MET A 1 89 ? -4.728 -0.076 37.578 1.00 46.19 89 MET A C 1
ATOM 634 O O . MET A 1 89 ? -4.632 -0.635 36.486 1.00 46.19 89 MET A O 1
ATOM 638 N N . 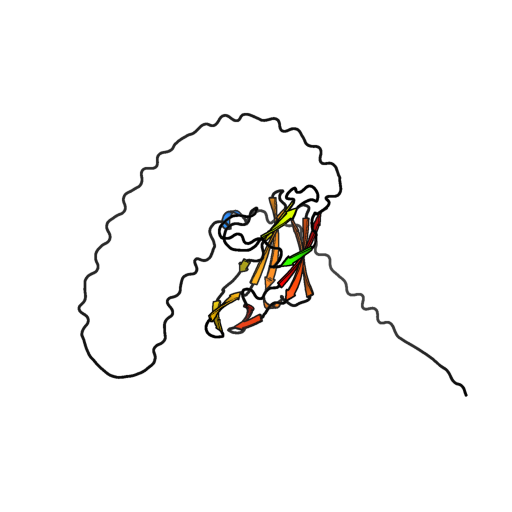THR A 1 90 ? -5.727 -0.303 38.423 1.00 48.75 90 THR A N 1
ATOM 639 C CA . THR A 1 90 ? -6.941 -1.047 38.098 1.00 48.75 90 THR A CA 1
ATOM 640 C C . THR A 1 90 ? -7.658 -0.335 36.952 1.00 48.75 90 THR A C 1
ATOM 642 O O . THR A 1 90 ? -8.351 0.660 37.154 1.00 48.75 90 THR A O 1
ATOM 645 N N . THR A 1 91 ? -7.442 -0.805 35.723 1.00 48.31 91 THR A N 1
ATOM 646 C CA . THR A 1 91 ? -8.148 -0.303 34.543 1.00 48.31 91 THR A CA 1
ATOM 647 C C . THR A 1 91 ? -9.607 -0.761 34.629 1.00 48.31 91 THR A C 1
ATOM 649 O O . THR A 1 91 ? -9.843 -1.958 34.817 1.00 48.31 91 THR A O 1
ATOM 652 N N . PRO A 1 92 ? -10.600 0.139 34.522 1.00 46.31 92 PRO A N 1
ATOM 653 C CA . PRO A 1 92 ? -11.992 -0.273 34.452 1.00 46.31 92 PRO A CA 1
ATOM 654 C C . PRO A 1 92 ? -12.189 -1.144 33.210 1.00 46.31 92 PRO A C 1
ATOM 656 O O . PRO A 1 92 ? -11.821 -0.759 32.100 1.00 46.31 92 PRO A O 1
ATOM 659 N N . ALA A 1 93 ? -12.755 -2.332 33.414 1.00 42.00 93 ALA A N 1
ATOM 660 C CA . ALA A 1 93 ? -13.163 -3.224 32.344 1.00 42.00 93 ALA A CA 1
ATOM 661 C C . ALA A 1 93 ? -14.270 -2.538 31.530 1.00 42.00 93 ALA A C 1
ATOM 663 O O . ALA A 1 93 ? -15.450 -2.590 31.880 1.00 42.00 93 ALA A O 1
ATOM 664 N N . VAL A 1 94 ? -13.881 -1.849 30.457 1.00 47.06 94 VAL A N 1
ATOM 665 C CA . VAL A 1 94 ? -14.817 -1.357 29.449 1.00 47.06 94 VAL A CA 1
ATOM 666 C C . VAL A 1 94 ? -15.426 -2.592 28.803 1.00 47.06 94 VAL A C 1
ATOM 668 O O . VAL A 1 94 ? -14.751 -3.343 28.104 1.00 47.06 94 VAL A O 1
ATOM 671 N N . THR A 1 95 ? -16.699 -2.838 29.100 1.00 42.94 95 THR A N 1
ATOM 672 C CA . THR A 1 95 ? -17.467 -3.895 28.447 1.00 42.94 95 THR A CA 1
ATOM 673 C C . THR A 1 95 ? -17.586 -3.512 26.971 1.00 42.94 95 THR A C 1
ATOM 675 O O . THR A 1 95 ? -18.147 -2.450 26.690 1.00 42.94 95 THR A O 1
ATOM 678 N N . PRO A 1 96 ? -17.053 -4.302 26.020 1.00 47.31 96 PRO A N 1
ATOM 679 C CA . PRO A 1 96 ? -17.221 -4.004 24.609 1.00 47.31 96 PRO A CA 1
ATOM 680 C C . PRO A 1 96 ? -18.709 -4.127 24.289 1.00 47.31 96 PRO A C 1
ATOM 682 O O . PRO A 1 96 ? -19.286 -5.213 24.336 1.00 47.31 96 PRO A O 1
ATOM 685 N N . SER A 1 97 ? -19.365 -3.001 24.009 1.00 49.72 97 SER A N 1
ATOM 686 C CA . SER A 1 97 ? -20.680 -3.049 23.388 1.00 49.72 97 SER A CA 1
ATOM 687 C C . SER A 1 97 ? -20.502 -3.749 22.045 1.00 49.72 97 SER A C 1
ATOM 689 O O . SER A 1 97 ? -19.695 -3.288 21.237 1.00 49.72 97 SER A O 1
ATOM 691 N N . ASN A 1 98 ? -21.259 -4.818 21.795 1.00 52.94 98 ASN A N 1
ATOM 692 C CA . ASN A 1 98 ? -21.412 -5.463 20.484 1.00 52.94 98 ASN A CA 1
ATOM 693 C C . ASN A 1 98 ? -22.139 -4.530 19.487 1.00 52.94 98 ASN A C 1
ATOM 695 O O . ASN A 1 98 ? -23.107 -4.915 18.834 1.00 52.94 98 ASN A O 1
ATOM 699 N N . GLY A 1 99 ? -21.737 -3.261 19.441 1.00 69.81 99 GLY A N 1
ATOM 700 C CA . GLY A 1 99 ? -22.196 -2.274 18.488 1.00 69.81 99 GLY A CA 1
ATOM 701 C C . GLY A 1 99 ? -21.395 -2.443 17.210 1.00 69.81 99 GLY A C 1
ATOM 702 O O . GLY A 1 99 ? -20.168 -2.476 17.246 1.00 69.81 99 GLY A O 1
ATOM 703 N N . SER A 1 100 ? -22.100 -2.556 16.088 1.00 81.12 100 SER A N 1
ATOM 704 C CA . SER A 1 100 ? -21.495 -2.523 14.759 1.00 81.12 100 SER A CA 1
ATOM 705 C C . SER A 1 100 ? -20.555 -1.320 14.660 1.00 81.12 100 SER A C 1
ATOM 707 O O . SER A 1 100 ? -20.981 -0.180 14.858 1.00 81.12 100 SER A O 1
ATOM 709 N N . VAL A 1 101 ? -19.279 -1.559 14.361 1.00 92.06 101 VAL A N 1
ATOM 710 C CA . VAL A 1 101 ? -18.304 -0.483 14.164 1.00 92.06 101 VAL A CA 1
ATOM 711 C C . VAL A 1 101 ? -18.649 0.244 12.865 1.00 92.06 101 VAL A C 1
ATOM 713 O O . VAL A 1 101 ? -18.592 -0.336 11.785 1.00 92.06 101 VAL A O 1
ATOM 716 N N . ILE A 1 102 ? -19.022 1.521 12.960 1.00 94.81 102 ILE A N 1
ATOM 717 C CA . ILE A 1 102 ? -19.293 2.361 11.787 1.00 94.81 102 ILE A CA 1
ATOM 718 C C . ILE A 1 102 ? -17.993 3.062 11.399 1.00 94.81 102 ILE A C 1
ATOM 720 O O . ILE A 1 102 ? -17.401 3.763 12.221 1.00 94.81 102 ILE A O 1
ATOM 724 N N . LEU A 1 103 ? -17.543 2.877 10.158 1.00 96.75 103 LEU A N 1
ATOM 725 C CA . LEU A 1 103 ? -16.364 3.553 9.615 1.00 96.75 103 LEU A CA 1
ATOM 726 C C . LEU A 1 103 ? -16.702 4.986 9.194 1.00 96.75 103 LEU A C 1
ATOM 728 O O . LEU A 1 103 ? -17.765 5.232 8.627 1.00 96.75 103 LEU A O 1
ATOM 732 N N . GLN A 1 104 ? -15.774 5.920 9.413 1.00 97.69 104 GLN A N 1
ATOM 733 C CA . GLN A 1 104 ? -15.890 7.283 8.882 1.00 97.69 104 GLN A CA 1
ATOM 734 C C . GLN A 1 104 ? -15.811 7.292 7.346 1.00 97.69 104 GLN A C 1
ATOM 736 O O . GLN A 1 104 ? -16.545 8.017 6.681 1.00 97.69 104 GLN A O 1
ATOM 741 N N . GLN A 1 105 ? -14.920 6.470 6.791 1.00 97.94 105 GLN A N 1
ATOM 742 C CA . GLN A 1 105 ? -14.728 6.267 5.360 1.00 97.94 105 GLN A CA 1
ATOM 743 C C . GLN A 1 105 ? -14.315 4.810 5.137 1.00 97.94 105 GLN A C 1
ATOM 745 O O . GLN A 1 105 ? -13.443 4.295 5.834 1.00 97.94 105 GLN A O 1
ATOM 750 N N . ALA A 1 106 ? -14.961 4.147 4.178 1.00 97.69 106 ALA A N 1
ATOM 751 C CA . ALA A 1 106 ? -14.747 2.729 3.875 1.00 97.69 106 ALA A CA 1
ATOM 752 C C . ALA A 1 106 ? -14.035 2.494 2.532 1.00 97.69 106 ALA A C 1
ATOM 754 O O . ALA A 1 106 ? -13.697 1.362 2.212 1.00 97.69 106 ALA A O 1
ATOM 755 N N . SER A 1 107 ? -13.819 3.539 1.727 1.00 98.44 107 SER A N 1
ATOM 756 C CA . SER A 1 107 ? -13.188 3.443 0.408 1.00 98.44 107 SER A CA 1
ATOM 757 C C . SER A 1 107 ? -12.174 4.562 0.230 1.00 98.44 107 SER A C 1
ATOM 759 O O . SER A 1 107 ? -12.517 5.722 0.435 1.00 98.44 107 SER A O 1
ATOM 761 N N . PHE A 1 108 ? -10.964 4.215 -0.198 1.00 98.56 108 PHE A N 1
ATOM 762 C CA . PHE A 1 108 ? -9.832 5.126 -0.352 1.00 98.56 108 PHE A CA 1
ATOM 763 C C . PHE A 1 108 ? -9.204 4.964 -1.741 1.00 98.56 108 PHE A C 1
ATOM 765 O O . PHE A 1 108 ? -8.980 3.841 -2.198 1.00 98.56 108 PHE A O 1
ATOM 772 N N . ALA A 1 109 ? -8.908 6.067 -2.418 1.00 98.56 109 ALA A N 1
ATOM 773 C CA . ALA A 1 109 ? -8.155 6.117 -3.663 1.00 98.56 109 ALA A CA 1
ATOM 774 C C . ALA A 1 109 ? -6.670 6.327 -3.359 1.00 98.56 109 ALA A C 1
ATOM 776 O O . ALA A 1 109 ? -6.288 7.306 -2.732 1.00 98.56 109 ALA A O 1
ATOM 777 N N . LEU A 1 110 ? -5.805 5.431 -3.817 1.00 98.06 110 LEU A N 1
ATOM 778 C CA . LEU A 1 110 ? -4.396 5.427 -3.444 1.00 98.06 110 LEU A CA 1
ATOM 779 C C . LEU A 1 110 ? -3.478 5.721 -4.643 1.00 98.06 110 LEU A C 1
ATOM 781 O O . LEU A 1 110 ? -3.761 5.233 -5.744 1.00 98.06 110 LEU A O 1
ATOM 785 N N . PRO A 1 111 ? -2.384 6.494 -4.457 1.00 97.25 111 PRO A N 1
ATOM 786 C CA . PRO A 1 111 ? -1.924 7.119 -3.200 1.00 97.25 111 PRO A CA 1
ATOM 787 C C . PRO A 1 111 ? -2.730 8.332 -2.703 1.00 97.25 111 PRO A C 1
ATOM 789 O O . PRO A 1 111 ? -2.421 8.830 -1.630 1.00 97.25 111 PRO A O 1
ATOM 792 N N . GLY A 1 112 ? -3.709 8.837 -3.462 1.00 97.44 112 GLY A N 1
ATOM 793 C CA . GLY A 1 112 ? -4.319 10.160 -3.240 1.00 97.44 112 GLY A CA 1
ATOM 794 C C . GLY A 1 112 ? -4.868 10.441 -1.832 1.00 97.44 112 GLY A C 1
ATOM 795 O O . GLY A 1 112 ? -4.670 11.538 -1.322 1.00 97.44 112 GLY A O 1
ATOM 796 N N . ASP A 1 113 ? -5.500 9.457 -1.198 1.00 98.25 113 ASP A N 1
ATOM 797 C CA . ASP A 1 113 ? -6.104 9.564 0.137 1.00 98.25 113 ASP A CA 1
ATOM 798 C C . ASP A 1 113 ? -5.136 9.172 1.271 1.00 98.25 113 ASP A C 1
ATOM 800 O O . ASP A 1 113 ? -5.506 9.187 2.447 1.00 98.25 113 ASP A O 1
ATOM 804 N N . ALA A 1 114 ? -3.903 8.774 0.946 1.00 97.75 114 ALA A N 1
ATOM 805 C CA . ALA A 1 114 ? -2.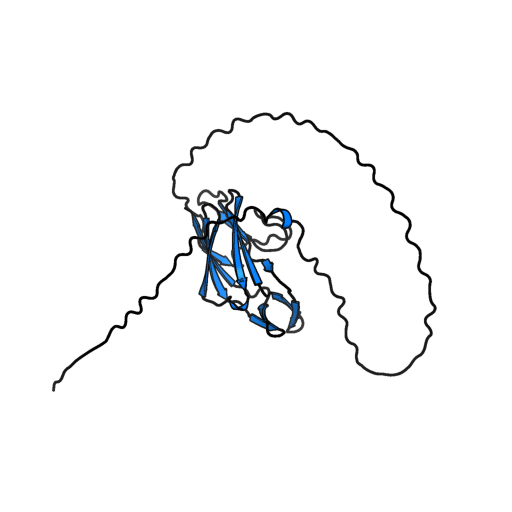896 8.417 1.936 1.00 97.75 114 ALA A CA 1
ATOM 806 C C . ALA A 1 114 ? -2.099 9.649 2.388 1.00 97.75 114 ALA A C 1
ATOM 808 O O . ALA A 1 114 ? -1.735 10.515 1.594 1.00 97.75 114 ALA A O 1
ATOM 809 N N . THR A 1 115 ? -1.754 9.694 3.673 1.00 97.88 115 THR A N 1
ATOM 810 C CA . THR A 1 115 ? -0.902 10.746 4.238 1.00 97.88 115 THR A CA 1
ATOM 811 C C . THR A 1 115 ? 0.560 10.339 4.126 1.00 97.88 115 THR A C 1
ATOM 813 O O . THR A 1 115 ? 0.932 9.257 4.573 1.00 97.88 115 THR A O 1
ATOM 816 N N . ALA A 1 116 ? 1.412 11.202 3.571 1.00 96.31 116 ALA A N 1
ATOM 817 C CA . ALA A 1 116 ? 2.848 10.949 3.512 1.00 96.31 116 ALA A CA 1
ATOM 818 C C . ALA A 1 116 ? 3.475 10.898 4.919 1.00 96.31 116 ALA A C 1
ATOM 820 O O . ALA A 1 116 ? 3.249 11.785 5.742 1.00 96.31 116 ALA A O 1
ATOM 821 N N . ASN A 1 117 ? 4.319 9.896 5.177 1.00 93.31 117 ASN A N 1
ATOM 822 C CA . ASN A 1 117 ? 4.993 9.731 6.467 1.00 93.31 117 ASN A CA 1
ATOM 823 C C . ASN A 1 117 ? 6.172 10.715 6.632 1.00 93.31 117 ASN A C 1
ATOM 825 O O . ASN A 1 117 ? 6.536 11.036 7.756 1.00 93.31 117 ASN A O 1
ATOM 829 N N . ASN A 1 118 ? 6.756 11.231 5.538 1.00 92.38 118 ASN A N 1
ATOM 830 C CA . ASN A 1 118 ? 7.824 12.252 5.522 1.00 92.38 118 ASN A CA 1
ATOM 831 C C . ASN A 1 118 ? 9.014 11.994 6.478 1.00 92.38 118 ASN A C 1
ATOM 833 O O . ASN A 1 118 ? 9.637 12.933 6.967 1.00 92.38 118 ASN A O 1
ATOM 837 N N . GLY A 1 119 ? 9.349 10.727 6.745 1.00 90.94 119 GLY A N 1
ATOM 838 C CA . GLY A 1 119 ? 10.402 10.343 7.695 1.00 90.94 119 GLY A CA 1
ATOM 839 C C . GLY A 1 119 ? 9.923 10.192 9.144 1.00 90.94 119 GLY A C 1
ATOM 840 O O . GLY A 1 119 ? 10.672 9.682 9.971 1.00 90.94 119 GLY A O 1
ATOM 841 N N . GLY A 1 120 ? 8.688 10.590 9.445 1.00 94.44 120 GLY A N 1
ATOM 842 C CA . GLY A 1 120 ? 8.006 10.333 10.709 1.00 94.44 120 GLY A CA 1
ATOM 843 C C . GLY A 1 120 ? 7.320 8.966 10.754 1.00 94.44 120 GLY A C 1
ATOM 844 O O . GLY A 1 120 ? 7.613 8.066 9.968 1.00 94.44 120 GLY A O 1
ATOM 845 N N . THR A 1 121 ? 6.384 8.819 11.690 1.00 95.25 121 THR A N 1
ATOM 846 C CA . THR A 1 121 ? 5.647 7.570 11.922 1.00 95.25 121 THR A CA 1
ATOM 847 C C . THR A 1 121 ? 4.146 7.826 11.874 1.00 95.25 121 THR A C 1
ATOM 849 O O . THR A 1 121 ? 3.660 8.770 12.497 1.00 95.25 121 THR A O 1
ATOM 852 N N . ILE A 1 122 ? 3.411 6.961 11.172 1.00 96.12 122 ILE A N 1
ATOM 853 C CA . ILE A 1 122 ? 1.946 6.895 11.207 1.00 96.12 122 ILE A CA 1
ATOM 854 C C . ILE A 1 122 ? 1.555 5.464 11.588 1.00 96.12 122 ILE A C 1
ATOM 856 O O . ILE A 1 122 ? 1.788 4.521 10.832 1.00 96.12 122 ILE A O 1
ATOM 860 N N . GLY A 1 123 ? 0.980 5.297 12.781 1.00 93.69 123 GLY A N 1
ATOM 861 C CA . GLY A 1 123 ? 0.680 3.974 13.328 1.00 93.69 123 GLY A CA 1
ATOM 862 C C . GLY A 1 123 ? 1.952 3.140 13.539 1.00 93.69 123 GLY A C 1
ATOM 863 O O . GLY A 1 123 ? 2.924 3.666 14.082 1.00 93.69 123 GLY A O 1
ATOM 864 N N . PRO A 1 124 ? 1.987 1.864 13.114 1.00 93.81 124 PRO A N 1
ATOM 865 C CA . PRO A 1 124 ? 3.193 1.036 13.196 1.00 93.81 124 PRO A CA 1
ATOM 866 C C . PRO A 1 124 ? 4.196 1.318 12.064 1.00 93.81 124 PRO A C 1
ATOM 868 O O . PRO A 1 124 ? 5.277 0.728 12.030 1.00 93.81 124 PRO A O 1
ATOM 871 N N . PHE A 1 125 ? 3.856 2.188 11.109 1.00 93.94 125 PHE A N 1
ATOM 872 C CA . PHE A 1 125 ? 4.656 2.409 9.910 1.00 93.94 125 PHE A CA 1
ATOM 873 C C . PHE A 1 125 ? 5.537 3.650 10.060 1.00 93.94 125 PHE A C 1
ATOM 875 O O . PHE A 1 125 ? 5.046 4.777 10.132 1.00 93.94 125 PHE A O 1
ATOM 882 N N . CYS A 1 126 ? 6.853 3.446 10.089 1.00 88.38 126 CYS A N 1
ATOM 883 C CA . CYS A 1 126 ? 7.839 4.524 10.117 1.00 88.38 126 CYS A CA 1
ATOM 884 C C . CYS A 1 126 ? 8.201 5.029 8.714 1.00 88.38 126 CYS A C 1
ATOM 886 O O . CYS A 1 126 ? 7.830 4.440 7.693 1.00 88.38 126 CYS A O 1
ATOM 888 N N . CYS A 1 127 ? 9.087 6.025 8.712 1.00 88.56 127 CYS A N 1
ATOM 889 C CA . CYS A 1 127 ? 10.024 6.315 7.641 1.00 88.56 127 CYS A CA 1
ATOM 890 C C . CYS A 1 127 ? 9.372 7.031 6.443 1.00 88.56 127 CYS A C 1
ATOM 892 O O . CYS A 1 127 ? 8.470 7.854 6.607 1.00 88.56 127 CYS A O 1
ATOM 894 N N . ARG A 1 128 ? 9.883 6.821 5.225 1.00 91.06 128 ARG A N 1
ATOM 895 C CA . ARG A 1 128 ? 9.256 7.345 4.001 1.00 91.06 128 ARG A CA 1
ATOM 896 C C . ARG A 1 128 ? 8.134 6.412 3.550 1.00 91.06 128 ARG A C 1
ATOM 898 O O . ARG A 1 128 ? 8.169 5.220 3.832 1.00 91.06 128 ARG A O 1
ATOM 905 N N . GLY A 1 129 ? 7.139 6.962 2.865 1.00 92.88 129 GLY A N 1
ATOM 906 C CA . GLY A 1 129 ? 5.965 6.238 2.374 1.00 92.88 129 GLY A CA 1
ATOM 907 C C . GLY A 1 129 ? 4.695 7.056 2.549 1.00 92.88 129 GLY A C 1
ATOM 908 O O . GLY A 1 129 ? 4.766 8.221 2.944 1.00 92.88 129 GLY A O 1
ATOM 909 N N . SER A 1 130 ? 3.545 6.448 2.268 1.00 96.50 130 SER A N 1
ATOM 910 C CA . SER A 1 130 ? 2.234 7.051 2.533 1.00 96.50 130 SER A CA 1
ATOM 911 C C . SER A 1 130 ? 1.348 6.059 3.275 1.00 96.50 130 SER A C 1
ATOM 913 O O . SER A 1 130 ? 1.408 4.869 2.996 1.00 96.50 130 SER A O 1
ATOM 915 N N . THR A 1 131 ? 0.535 6.522 4.217 1.00 98.19 131 THR A N 1
ATOM 916 C CA . THR A 1 131 ? -0.294 5.669 5.076 1.00 98.19 131 THR A CA 1
ATOM 917 C C . THR A 1 131 ? -1.720 6.202 5.132 1.00 98.19 131 THR A C 1
ATOM 919 O O . THR A 1 131 ? -1.939 7.388 5.374 1.00 98.19 131 THR A O 1
ATOM 922 N N . VAL A 1 132 ? -2.701 5.323 4.947 1.00 98.31 132 VAL A N 1
ATOM 923 C CA . VAL A 1 132 ? -4.107 5.599 5.261 1.00 98.31 132 VAL A CA 1
ATOM 924 C C . VAL A 1 132 ? -4.359 5.277 6.727 1.00 98.31 132 VAL A C 1
ATOM 926 O O . VAL A 1 132 ? -3.998 4.197 7.19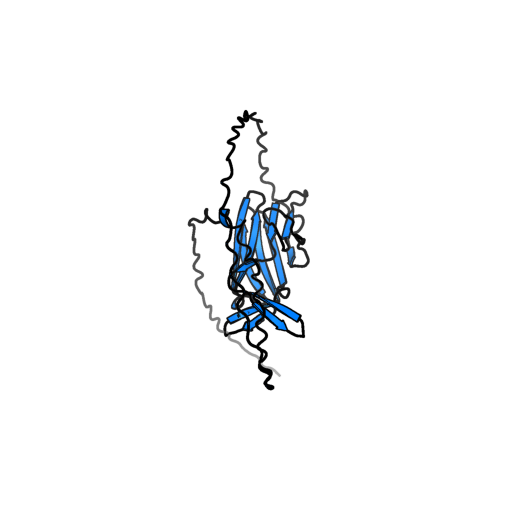3 1.00 98.31 132 VAL A O 1
ATOM 929 N N . THR A 1 133 ? -5.021 6.191 7.433 1.00 98.38 133 THR A N 1
ATOM 930 C CA . THR A 1 133 ? -5.517 5.972 8.797 1.00 98.38 133 THR A CA 1
ATOM 931 C C . THR A 1 133 ? -7.009 5.673 8.740 1.00 98.38 133 THR A C 1
ATOM 933 O O . THR A 1 133 ? -7.798 6.518 8.320 1.00 98.38 133 THR A O 1
ATOM 936 N N . ILE A 1 134 ? -7.403 4.484 9.185 1.00 98.38 134 ILE A N 1
ATOM 937 C CA . ILE A 1 134 ? -8.794 4.038 9.212 1.00 98.38 134 ILE A CA 1
ATOM 938 C C . ILE A 1 134 ? -9.394 4.482 10.543 1.00 98.38 134 ILE A C 1
ATOM 940 O O . ILE A 1 134 ? -8.863 4.153 11.605 1.00 98.38 134 ILE A O 1
ATOM 944 N N . ARG A 1 135 ? -10.503 5.225 10.490 1.00 98.19 135 ARG A N 1
ATOM 945 C CA . ARG A 1 135 ? -11.175 5.777 11.671 1.00 98.19 135 ARG A CA 1
ATOM 946 C C . ARG A 1 135 ? -12.617 5.307 11.794 1.00 98.19 135 ARG A C 1
ATOM 948 O O . ARG A 1 135 ? -13.305 5.102 10.789 1.00 98.19 135 ARG A O 1
ATOM 955 N N . SER A 1 136 ? -13.079 5.175 13.032 1.00 97.62 136 SER A N 1
ATOM 956 C CA . SER A 1 136 ? -14.498 5.033 13.345 1.00 97.62 136 SER A CA 1
ATOM 957 C C . SER A 1 136 ? -15.231 6.351 13.075 1.00 97.62 136 SER A C 1
ATOM 959 O O . SER A 1 136 ? -14.620 7.418 13.025 1.00 97.62 136 SER A O 1
ATOM 961 N N . ALA A 1 137 ? -16.555 6.303 12.957 1.00 96.50 137 ALA A N 1
ATOM 962 C CA . ALA A 1 137 ? -17.396 7.496 12.868 1.00 96.50 137 ALA A CA 1
ATOM 963 C C . ALA A 1 137 ? -17.290 8.398 14.116 1.00 96.50 137 ALA A C 1
ATOM 965 O O . ALA A 1 137 ? -17.557 9.592 14.027 1.00 96.50 137 ALA A O 1
ATOM 966 N N . ALA A 1 138 ? -16.867 7.843 15.259 1.00 95.69 138 ALA A N 1
ATOM 967 C CA . ALA A 1 138 ? -16.573 8.595 16.480 1.00 95.69 138 ALA A CA 1
ATOM 968 C C . ALA A 1 138 ? -15.181 9.264 16.461 1.00 95.69 138 ALA A C 1
ATOM 970 O O . ALA A 1 138 ? -14.880 10.079 17.328 1.00 95.69 138 ALA A O 1
ATOM 971 N N . GLY A 1 139 ? -14.343 8.955 15.464 1.00 96.50 139 GLY A N 1
ATOM 972 C CA . GLY A 1 139 ? -13.011 9.532 15.274 1.00 96.50 139 GLY A CA 1
ATOM 973 C C . GLY A 1 139 ? -11.856 8.681 15.809 1.00 96.50 139 GLY A C 1
ATOM 974 O O . GLY A 1 139 ? -10.696 9.035 15.559 1.00 96.50 139 GLY A O 1
ATOM 975 N N . ASP A 1 140 ? -12.150 7.563 16.480 1.00 96.75 140 ASP A N 1
ATOM 976 C CA . ASP A 1 140 ? -11.148 6.630 17.006 1.00 96.75 140 ASP A CA 1
ATOM 977 C C . ASP A 1 140 ? -10.376 5.958 15.875 1.00 96.75 140 ASP A C 1
ATOM 979 O O . ASP A 1 140 ? -10.955 5.564 14.861 1.00 96.75 140 ASP A O 1
ATOM 983 N N . THR A 1 141 ? -9.072 5.761 16.058 1.00 97.69 141 THR A N 1
ATOM 984 C CA . THR A 1 141 ? -8.272 5.009 15.091 1.00 97.69 141 THR A CA 1
ATOM 985 C C . THR A 1 141 ? -8.541 3.515 15.223 1.00 97.69 141 THR A C 1
ATOM 987 O O . THR A 1 141 ? -8.350 2.925 16.285 1.00 97.69 141 THR A O 1
ATOM 990 N N . LEU A 1 142 ? -8.949 2.898 14.118 1.00 97.44 142 LEU A N 1
ATOM 991 C CA . LEU A 1 142 ? -9.234 1.469 14.031 1.00 97.44 142 LEU A CA 1
ATOM 992 C C . LEU A 1 142 ? -8.105 0.691 13.363 1.00 97.44 142 LEU A C 1
ATOM 994 O O . LEU A 1 142 ? -7.961 -0.493 13.628 1.00 97.44 142 LEU A O 1
ATOM 998 N N . GLY A 1 143 ? -7.303 1.328 12.513 1.00 97.88 143 GLY A N 1
ATOM 999 C CA . GLY A 1 143 ? -6.202 0.657 11.835 1.00 97.88 143 GLY A CA 1
ATOM 1000 C C . GLY A 1 143 ? -5.465 1.554 10.857 1.00 97.88 143 GLY A C 1
ATOM 1001 O O . GLY A 1 143 ? -5.765 2.744 10.724 1.00 97.88 143 GLY A O 1
ATOM 1002 N N . TYR A 1 144 ? -4.508 0.961 10.156 1.00 98.38 144 TYR A N 1
ATOM 1003 C CA . TYR A 1 144 ? -3.640 1.637 9.205 1.00 98.38 144 TYR A CA 1
ATOM 1004 C C . TYR A 1 144 ? -3.421 0.771 7.963 1.00 98.38 144 TYR A C 1
ATOM 1006 O O . TYR A 1 144 ? -3.366 -0.455 8.053 1.00 98.38 144 TYR A O 1
ATOM 1014 N N . ALA A 1 145 ? -3.239 1.404 6.807 1.00 98.19 145 ALA A N 1
ATOM 1015 C CA . ALA A 1 145 ? -2.818 0.735 5.579 1.00 98.19 145 ALA A CA 1
ATOM 1016 C C . ALA A 1 145 ? -1.675 1.516 4.923 1.00 98.19 145 ALA A C 1
ATOM 1018 O O . ALA A 1 145 ? -1.847 2.670 4.529 1.00 98.19 145 ALA A O 1
ATOM 1019 N N . TYR A 1 146 ? -0.503 0.898 4.817 1.00 97.69 146 TYR A N 1
ATOM 1020 C CA . TYR A 1 146 ? 0.680 1.500 4.214 1.00 97.69 146 TYR A CA 1
ATOM 1021 C C . TYR A 1 146 ? 0.670 1.307 2.694 1.00 97.69 146 TYR A C 1
ATOM 1023 O O . TYR A 1 146 ? 0.537 0.188 2.186 1.00 97.69 146 TYR A O 1
ATOM 1031 N N . TRP A 1 147 ? 0.835 2.411 1.969 1.00 93.25 147 TRP A N 1
ATOM 1032 C CA . TRP A 1 147 ? 0.912 2.491 0.516 1.00 93.25 147 TRP A CA 1
ATOM 1033 C C . TRP A 1 147 ? 2.267 1.987 0.023 1.00 93.25 147 TRP A C 1
ATOM 1035 O O . TRP A 1 147 ? 3.171 2.753 -0.286 1.00 93.25 147 TRP A O 1
ATOM 1045 N N . TYR A 1 148 ? 2.319 0.661 0.013 1.00 93.31 148 TYR A N 1
ATOM 1046 C CA . TYR A 1 148 ? 3.290 -0.274 -0.527 1.00 93.31 148 TYR A CA 1
ATOM 1047 C C . TYR A 1 148 ? 4.777 -0.127 -0.175 1.00 93.31 148 TYR A C 1
ATOM 1049 O O . TYR A 1 148 ? 5.372 0.944 -0.160 1.00 93.31 148 TYR A O 1
ATOM 1057 N N . LYS A 1 149 ? 5.409 -1.282 0.027 1.00 94.12 149 LYS A N 1
ATOM 1058 C CA . LYS A 1 149 ? 6.857 -1.497 -0.086 1.00 94.12 149 LYS A CA 1
ATOM 1059 C C . LYS A 1 149 ? 7.124 -2.393 -1.285 1.00 94.12 149 LYS A C 1
ATOM 1061 O O . LYS A 1 149 ? 6.188 -2.929 -1.876 1.00 94.12 149 LYS A O 1
ATOM 1066 N N . TRP A 1 150 ? 8.391 -2.593 -1.609 1.00 95.12 150 TRP A N 1
ATOM 1067 C CA . TRP A 1 150 ? 8.785 -3.630 -2.546 1.00 95.12 150 TRP A CA 1
ATOM 1068 C C . TRP A 1 150 ? 9.645 -4.692 -1.875 1.00 95.12 150 TRP A C 1
ATOM 1070 O O . TRP A 1 150 ? 10.271 -4.456 -0.837 1.00 95.12 150 TRP A O 1
ATOM 1080 N N . GLN A 1 151 ? 9.663 -5.865 -2.491 1.00 94.00 151 GLN A N 1
ATOM 1081 C CA . GLN A 1 151 ? 10.601 -6.936 -2.195 1.00 94.00 151 GLN A CA 1
ATOM 1082 C C . GLN A 1 151 ? 11.359 -7.285 -3.477 1.00 94.00 151 GLN A C 1
ATOM 1084 O O . GLN A 1 151 ? 10.837 -7.130 -4.575 1.00 94.00 151 GLN A O 1
ATOM 1089 N N . GLY A 1 152 ? 12.612 -7.717 -3.332 1.00 94.25 152 GLY A N 1
ATOM 1090 C CA . GLY A 1 152 ? 13.489 -8.031 -4.458 1.00 94.25 152 GLY A CA 1
ATOM 1091 C C . GLY A 1 152 ? 14.337 -6.848 -4.929 1.00 94.25 152 GLY A C 1
ATOM 1092 O O . GLY A 1 152 ? 14.360 -5.779 -4.317 1.00 94.25 152 GLY A O 1
ATOM 1093 N N . GLN A 1 153 ? 15.087 -7.077 -6.007 1.00 95.69 153 GLN A N 1
ATOM 1094 C CA . GLN A 1 153 ? 16.042 -6.112 -6.546 1.00 95.69 153 GLN A CA 1
ATOM 1095 C C . GLN A 1 153 ? 15.311 -5.005 -7.313 1.00 95.69 153 GLN A C 1
ATOM 1097 O O . GLN A 1 153 ? 14.692 -5.270 -8.343 1.00 95.69 153 GLN A O 1
ATOM 1102 N N . ALA A 1 154 ? 15.414 -3.773 -6.819 1.00 94.94 154 ALA A N 1
ATOM 1103 C CA . ALA A 1 154 ? 14.982 -2.580 -7.537 1.00 94.94 154 ALA A CA 1
ATOM 1104 C C . ALA A 1 154 ? 16.110 -2.031 -8.418 1.00 94.94 154 ALA A C 1
ATOM 1106 O O . ALA A 1 154 ? 17.292 -2.279 -8.152 1.00 94.94 154 ALA A O 1
ATOM 1107 N N . TYR A 1 155 ? 15.738 -1.270 -9.444 1.00 96.75 155 TYR A N 1
ATOM 1108 C CA . TYR A 1 155 ? 16.682 -0.580 -10.322 1.00 96.75 155 TYR A CA 1
ATOM 1109 C C . TYR A 1 155 ? 16.216 0.844 -10.583 1.00 96.75 155 TYR A C 1
ATOM 1111 O O . TYR A 1 155 ? 15.020 1.080 -10.721 1.00 96.75 155 TYR A O 1
ATOM 1119 N N . ASP A 1 156 ? 17.170 1.757 -10.735 1.00 96.88 156 ASP A N 1
ATOM 1120 C CA . ASP A 1 156 ? 16.928 3.087 -11.279 1.00 96.88 156 ASP A CA 1
ATOM 1121 C C . ASP A 1 156 ? 17.322 3.089 -12.755 1.00 96.88 156 ASP A C 1
ATOM 1123 O O . ASP A 1 156 ? 18.486 2.869 -13.102 1.00 96.88 156 ASP A O 1
ATOM 1127 N N . LEU A 1 157 ? 16.354 3.326 -13.639 1.00 95.62 157 LEU A N 1
ATOM 1128 C CA . LEU A 1 157 ? 16.581 3.328 -15.083 1.00 95.62 157 LEU A CA 1
ATOM 1129 C C . LEU A 1 157 ? 16.515 4.748 -15.653 1.00 95.62 157 LEU A C 1
ATOM 1131 O O . LEU A 1 157 ? 15.633 5.517 -15.263 1.00 95.62 157 LEU A O 1
ATOM 1135 N N . PRO A 1 158 ? 17.396 5.108 -16.604 1.00 95.62 158 PRO A N 1
ATOM 1136 C CA . PRO A 1 158 ? 17.286 6.374 -17.312 1.00 95.62 158 PRO A CA 1
ATOM 1137 C C . PRO A 1 158 ? 16.070 6.364 -18.251 1.00 95.62 158 PRO A C 1
ATOM 1139 O O . PRO A 1 158 ? 15.947 5.504 -19.124 1.00 95.62 158 PRO A O 1
ATOM 1142 N N . ARG A 1 159 ? 15.187 7.351 -18.106 1.00 92.88 159 ARG A N 1
ATOM 1143 C CA . ARG A 1 159 ? 13.998 7.559 -18.934 1.00 92.88 159 ARG A CA 1
ATOM 1144 C C . ARG A 1 159 ? 13.727 9.053 -19.083 1.00 92.88 159 ARG A C 1
ATOM 1146 O O . ARG A 1 159 ? 13.608 9.766 -18.092 1.00 92.88 159 ARG A O 1
ATOM 1153 N N . ASP A 1 160 ? 13.672 9.538 -20.321 1.00 92.25 160 ASP A N 1
ATOM 1154 C CA . ASP A 1 160 ? 13.380 10.945 -20.647 1.00 92.25 160 ASP A CA 1
ATOM 1155 C C . ASP A 1 160 ? 14.262 11.966 -19.893 1.00 92.25 160 ASP A C 1
ATOM 1157 O O . ASP A 1 160 ? 13.809 13.019 -19.443 1.00 92.25 160 ASP A O 1
ATOM 1161 N N . GLY A 1 161 ? 15.548 11.636 -19.719 1.00 92.94 161 GLY A N 1
ATOM 1162 C CA . GLY A 1 161 ? 16.517 12.485 -19.016 1.00 92.94 161 GLY A CA 1
ATOM 1163 C C . GLY A 1 161 ? 16.386 12.490 -17.487 1.00 92.94 161 GLY A C 1
ATOM 1164 O O . GLY A 1 161 ? 16.999 13.330 -16.830 1.00 92.94 161 GLY A O 1
ATOM 1165 N N . ARG A 1 162 ? 15.600 11.576 -16.906 1.00 93.75 162 ARG A N 1
ATOM 1166 C CA . ARG A 1 162 ? 15.447 11.378 -15.455 1.00 93.75 162 ARG A CA 1
ATOM 1167 C C . ARG A 1 162 ? 15.666 9.911 -15.096 1.00 93.75 162 ARG A C 1
ATOM 1169 O O . ARG A 1 162 ? 15.588 9.052 -15.964 1.00 93.75 162 ARG A O 1
ATOM 1176 N N . TYR A 1 163 ? 15.931 9.623 -13.827 1.00 94.06 163 TYR A N 1
ATOM 1177 C CA . TYR A 1 163 ? 15.927 8.250 -13.323 1.00 94.06 163 TYR A CA 1
ATOM 1178 C C . TYR A 1 163 ? 14.543 7.908 -12.773 1.00 94.06 163 TYR A C 1
ATOM 1180 O O . TYR A 1 163 ? 13.939 8.727 -12.078 1.00 94.06 163 TYR A O 1
ATOM 1188 N N . VAL A 1 164 ? 14.044 6.721 -13.113 1.00 96.00 164 VAL A N 1
ATOM 1189 C CA . VAL A 1 164 ? 12.802 6.158 -12.571 1.00 96.00 164 VAL A CA 1
ATOM 1190 C C . VAL A 1 164 ? 13.102 4.832 -11.883 1.00 96.00 164 VAL A C 1
ATOM 1192 O O . VAL A 1 164 ? 13.747 3.965 -12.477 1.00 96.00 164 VAL A O 1
ATOM 1195 N N . GLY A 1 165 ? 12.629 4.680 -10.648 1.00 96.44 165 GLY A N 1
ATOM 1196 C CA . GLY A 1 165 ? 12.707 3.419 -9.923 1.00 96.44 165 GLY A CA 1
ATOM 1197 C C . GLY A 1 165 ? 11.783 2.371 -10.544 1.00 96.44 165 GLY A C 1
ATOM 1198 O O . GLY A 1 165 ? 10.689 2.691 -11.019 1.00 96.44 165 GLY A O 1
ATOM 1199 N N . ILE A 1 166 ? 12.208 1.112 -10.550 1.00 97.38 166 ILE A N 1
ATOM 1200 C CA . ILE A 1 166 ? 11.395 -0.036 -10.963 1.00 97.38 166 ILE A CA 1
ATOM 1201 C C . ILE A 1 166 ? 11.475 -1.157 -9.920 1.00 97.38 166 ILE A C 1
ATOM 1203 O O . ILE A 1 166 ? 12.552 -1.444 -9.392 1.00 97.38 166 ILE A O 1
ATOM 1207 N N . PHE A 1 167 ? 10.342 -1.804 -9.627 1.00 96.56 167 PHE A N 1
ATOM 1208 C CA . PHE A 1 167 ? 10.218 -2.790 -8.540 1.00 96.56 167 PHE A CA 1
ATOM 1209 C C . PHE A 1 167 ? 9.597 -4.114 -9.009 1.00 96.56 167 PHE A C 1
ATOM 1211 O O . PHE A 1 167 ? 8.623 -4.069 -9.768 1.00 96.56 167 PHE A O 1
ATOM 1218 N N . PRO A 1 168 ? 10.123 -5.280 -8.579 1.00 95.00 168 PRO A N 1
ATOM 1219 C CA . PRO A 1 168 ? 9.632 -6.571 -9.050 1.00 95.00 168 PRO A CA 1
ATOM 1220 C C . PRO A 1 168 ? 8.439 -7.086 -8.241 1.00 95.00 168 PRO A C 1
ATOM 1222 O O . PRO A 1 168 ? 7.468 -7.497 -8.855 1.00 95.00 168 PRO A O 1
ATOM 1225 N N . ASP A 1 169 ? 8.458 -7.022 -6.906 1.00 95.38 169 ASP A N 1
ATOM 1226 C CA . ASP A 1 169 ? 7.341 -7.464 -6.059 1.00 95.38 169 ASP A CA 1
ATOM 1227 C C . ASP A 1 169 ? 6.849 -6.315 -5.185 1.00 95.38 169 ASP A C 1
ATOM 1229 O O . ASP A 1 169 ? 7.650 -5.516 -4.700 1.00 95.38 169 ASP A O 1
ATOM 1233 N N . ILE A 1 170 ? 5.539 -6.245 -4.950 1.00 96.38 170 ILE A N 1
ATOM 1234 C CA . ILE A 1 170 ? 4.886 -5.179 -4.190 1.00 96.38 170 ILE A CA 1
ATOM 1235 C C . ILE A 1 170 ? 4.200 -5.762 -2.952 1.00 96.38 170 ILE A C 1
ATOM 1237 O O . ILE A 1 170 ? 3.433 -6.721 -3.036 1.00 96.38 170 ILE A O 1
ATOM 1241 N N . LEU A 1 171 ? 4.444 -5.138 -1.800 1.00 97.12 171 LEU A N 1
ATOM 1242 C CA . LEU A 1 171 ? 3.903 -5.523 -0.499 1.00 97.12 171 LEU A CA 1
ATOM 1243 C C . LEU A 1 171 ? 3.029 -4.408 0.071 1.00 97.12 171 LEU A C 1
ATOM 1245 O O . LEU A 1 171 ? 3.533 -3.337 0.397 1.00 97.12 171 LEU A O 1
ATOM 1249 N N . PHE A 1 172 ? 1.747 -4.670 0.280 1.00 96.94 172 PHE A N 1
ATOM 1250 C CA . PHE A 1 172 ? 0.845 -3.783 1.012 1.00 96.94 172 PHE A CA 1
ATOM 1251 C C . PHE A 1 172 ? 0.707 -4.264 2.446 1.00 96.94 172 PHE A C 1
ATOM 1253 O O . PHE A 1 172 ? 0.284 -5.394 2.685 1.00 96.94 172 PHE A O 1
ATOM 1260 N N . LEU A 1 173 ? 1.060 -3.400 3.392 1.00 97.00 173 LEU A N 1
ATOM 1261 C CA . LEU A 1 173 ? 1.029 -3.711 4.816 1.00 97.00 173 LEU A CA 1
ATOM 1262 C C . LEU A 1 173 ? -0.227 -3.096 5.423 1.00 97.00 173 LEU A C 1
ATOM 1264 O O . LEU A 1 173 ? -0.482 -1.903 5.236 1.00 97.00 173 LEU A O 1
ATOM 1268 N N . VAL A 1 174 ? -0.997 -3.889 6.156 1.00 97.88 174 VAL A N 1
ATOM 1269 C CA . VAL A 1 174 ? -2.192 -3.424 6.863 1.00 97.88 174 VAL A CA 1
ATOM 1270 C C . VAL A 1 174 ? -2.131 -3.841 8.324 1.00 97.88 174 VAL A C 1
ATOM 1272 O O . VAL A 1 174 ? -1.576 -4.887 8.655 1.00 97.88 174 VAL A O 1
ATOM 1275 N N . ASN A 1 175 ? -2.698 -3.007 9.186 1.00 97.94 175 ASN A N 1
ATOM 1276 C CA . ASN A 1 175 ? -2.669 -3.172 10.632 1.00 97.94 175 ASN A CA 1
ATOM 1277 C C . ASN A 1 175 ? -4.028 -2.786 11.237 1.00 97.94 175 ASN A C 1
ATOM 1279 O O . ASN A 1 175 ? -4.609 -1.765 10.865 1.00 97.94 175 ASN A O 1
ATOM 1283 N N . ASP A 1 176 ? -4.522 -3.580 12.182 1.00 96.56 176 ASP A N 1
ATOM 1284 C CA . ASP A 1 176 ? -5.562 -3.186 13.139 1.00 96.56 176 ASP A CA 1
ATOM 1285 C C . ASP A 1 176 ? -4.893 -2.478 14.314 1.00 96.56 176 ASP A C 1
ATOM 1287 O O . ASP A 1 176 ? -3.863 -2.932 14.813 1.00 96.56 176 ASP A O 1
ATOM 1291 N N . ALA A 1 177 ? -5.507 -1.412 14.819 1.00 94.88 177 ALA A N 1
ATOM 1292 C CA . ALA A 1 177 ? -4.994 -0.662 15.962 1.00 94.88 177 ALA A CA 1
ATOM 1293 C C . ALA A 1 177 ? -4.849 -1.525 17.233 1.00 94.88 177 ALA A C 1
ATOM 1295 O O . ALA A 1 177 ? -4.106 -1.155 18.139 1.00 94.88 177 ALA A O 1
ATOM 1296 N N . ALA A 1 178 ? -5.519 -2.683 17.294 1.00 94.06 178 ALA A N 1
ATOM 1297 C CA . ALA A 1 178 ? -5.324 -3.694 18.336 1.00 94.06 178 ALA A CA 1
ATOM 1298 C C . ALA A 1 178 ? -4.008 -4.502 18.208 1.00 94.06 178 ALA A C 1
ATOM 1300 O O . ALA A 1 178 ? -3.728 -5.341 19.062 1.00 94.06 178 ALA A O 1
ATOM 1301 N N . GLY A 1 179 ? -3.205 -4.264 17.166 1.00 92.25 179 GLY A N 1
ATOM 1302 C CA . GLY A 1 179 ? -1.891 -4.880 16.956 1.00 92.25 179 GLY A CA 1
ATOM 1303 C C . GLY A 1 179 ? -1.883 -6.114 16.050 1.00 92.25 179 GLY A C 1
ATOM 1304 O O . GLY A 1 179 ? -0.878 -6.813 16.009 1.00 92.25 179 GLY A O 1
ATOM 1305 N N . ALA A 1 180 ? -2.979 -6.415 15.349 1.00 95.38 180 ALA A N 1
ATOM 1306 C CA . ALA A 1 180 ? -2.992 -7.483 14.353 1.00 95.38 180 ALA A CA 1
ATOM 1307 C C . ALA A 1 180 ? -2.517 -6.950 12.997 1.00 95.38 180 ALA A C 1
ATOM 1309 O O . ALA A 1 180 ? -2.999 -5.915 12.545 1.00 95.38 180 ALA A O 1
ATOM 1310 N N . ASP A 1 181 ? -1.634 -7.686 12.326 1.00 96.50 181 ASP A N 1
ATOM 1311 C CA . ASP A 1 181 ? -1.041 -7.296 11.047 1.00 96.50 181 ASP A CA 1
ATOM 1312 C C . ASP A 1 181 ? -1.365 -8.299 9.942 1.00 96.50 181 ASP A C 1
ATOM 1314 O O . ASP A 1 181 ? -1.490 -9.501 10.184 1.00 96.50 181 ASP A O 1
ATOM 1318 N N . ALA A 1 182 ? -1.459 -7.807 8.709 1.00 97.38 182 ALA A N 1
ATOM 1319 C CA . ALA A 1 182 ? -1.527 -8.644 7.520 1.00 97.38 182 ALA A CA 1
ATOM 1320 C C . ALA A 1 182 ? -0.796 -7.993 6.342 1.00 97.38 182 ALA A C 1
ATOM 1322 O O . ALA A 1 182 ? -0.550 -6.784 6.311 1.00 97.38 182 ALA A O 1
ATOM 1323 N N . VAL A 1 183 ? -0.448 -8.816 5.354 1.00 97.69 183 VAL A N 1
ATOM 1324 C CA . VAL A 1 183 ? 0.274 -8.383 4.156 1.00 97.69 183 VAL A CA 1
ATOM 1325 C C . VAL A 1 183 ? -0.431 -8.912 2.916 1.00 97.69 183 VAL A C 1
ATOM 1327 O O . VAL A 1 183 ? -0.738 -10.099 2.829 1.00 97.69 183 VAL A O 1
ATOM 1330 N N . ILE A 1 184 ? -0.655 -8.036 1.940 1.00 97.44 184 ILE A N 1
ATOM 1331 C CA . ILE A 1 184 ? -0.987 -8.422 0.567 1.00 97.44 184 ILE A CA 1
ATOM 1332 C C . ILE A 1 184 ? 0.309 -8.347 -0.243 1.00 97.44 184 ILE A C 1
ATOM 1334 O O . ILE A 1 184 ? 0.907 -7.278 -0.343 1.00 97.44 184 ILE A O 1
ATOM 1338 N N . SER A 1 185 ? 0.725 -9.466 -0.832 1.00 96.69 185 SER A N 1
ATOM 1339 C CA . SER A 1 185 ? 1.877 -9.539 -1.735 1.00 96.69 185 SER A CA 1
ATOM 1340 C C . SER A 1 185 ? 1.412 -9.841 -3.157 1.00 96.69 185 SER A C 1
ATOM 1342 O O . SER A 1 185 ? 0.518 -10.674 -3.337 1.00 96.69 185 SER A O 1
ATOM 1344 N N . LEU A 1 186 ? 1.986 -9.154 -4.144 1.00 96.81 186 LEU A N 1
ATOM 1345 C CA . LEU A 1 186 ? 1.831 -9.467 -5.565 1.00 96.81 186 LEU A CA 1
ATOM 1346 C C . LEU A 1 186 ? 3.159 -9.259 -6.284 1.00 96.81 186 LEU A C 1
ATOM 1348 O O . LEU A 1 186 ? 3.873 -8.295 -5.991 1.00 96.81 186 LEU A O 1
ATOM 1352 N N . SER A 1 187 ? 3.438 -10.091 -7.282 1.00 97.38 187 SER A N 1
ATOM 1353 C CA . SER A 1 187 ? 4.499 -9.775 -8.236 1.00 97.38 187 SER A CA 1
ATOM 1354 C C . SER A 1 187 ? 4.043 -8.688 -9.212 1.00 97.38 187 SER A C 1
ATOM 1356 O O . SER A 1 187 ? 2.851 -8.502 -9.476 1.00 97.38 187 SER A O 1
ATOM 1358 N N . ALA A 1 188 ? 4.995 -7.987 -9.819 1.00 97.00 188 ALA A N 1
ATOM 1359 C CA . ALA A 1 188 ? 4.729 -6.983 -10.839 1.00 97.00 188 ALA A CA 1
ATOM 1360 C C . ALA A 1 188 ? 3.932 -7.566 -12.006 1.00 97.00 188 ALA A C 1
ATOM 1362 O O . ALA A 1 188 ? 3.038 -6.895 -12.503 1.00 97.00 188 ALA A O 1
ATOM 1363 N N . SER A 1 189 ? 4.196 -8.815 -12.400 1.00 96.81 189 SER A N 1
ATOM 1364 C CA . SER A 1 189 ? 3.465 -9.511 -13.466 1.00 96.81 189 SER A CA 1
ATOM 1365 C C . SER A 1 189 ? 2.007 -9.842 -13.123 1.00 96.81 189 SER A C 1
ATOM 1367 O O . SER A 1 189 ? 1.203 -10.032 -14.032 1.00 96.81 189 SER A O 1
ATOM 1369 N N . GLU A 1 190 ? 1.646 -9.907 -11.839 1.00 97.19 190 GLU A N 1
ATOM 1370 C CA . GLU A 1 190 ? 0.265 -10.130 -11.393 1.00 97.19 190 GLU A CA 1
ATOM 1371 C C . GLU A 1 190 ? -0.555 -8.837 -11.321 1.00 97.19 190 GLU A C 1
ATOM 1373 O O . GLU A 1 190 ? -1.782 -8.886 -11.210 1.00 97.19 190 GLU A O 1
ATOM 1378 N N . ILE A 1 191 ? 0.093 -7.671 -11.350 1.00 96.44 191 ILE A N 1
ATOM 1379 C CA . ILE A 1 191 ? -0.593 -6.389 -11.217 1.00 96.44 191 ILE A CA 1
ATOM 1380 C C . ILE A 1 191 ? -1.255 -6.047 -12.551 1.00 96.44 191 ILE A C 1
ATOM 1382 O O . ILE A 1 191 ? -0.605 -5.830 -13.561 1.00 96.44 191 ILE A O 1
ATOM 1386 N N . ALA A 1 192 ? -2.576 -5.963 -12.571 1.00 95.50 192 ALA A N 1
ATOM 1387 C CA . ALA A 1 192 ? -3.315 -5.469 -13.725 1.00 95.50 192 ALA A CA 1
ATOM 1388 C C . ALA A 1 192 ? -4.565 -4.718 -13.253 1.00 95.50 192 ALA A C 1
ATOM 1390 O O . ALA A 1 192 ? -5.084 -5.015 -12.169 1.00 95.50 192 ALA A O 1
ATOM 1391 N N . PRO A 1 193 ? -5.084 -3.753 -14.035 1.00 97.00 193 PRO A N 1
ATOM 1392 C CA . PRO A 1 193 ? -6.343 -3.097 -13.709 1.00 97.00 193 PRO A CA 1
ATOM 1393 C C . PRO A 1 193 ? -7.456 -4.124 -13.466 1.00 97.00 193 PRO A C 1
ATOM 1395 O O . PRO A 1 193 ? -7.715 -4.995 -14.294 1.00 97.00 193 PRO A O 1
ATOM 1398 N N . GLY A 1 194 ? -8.120 -4.021 -12.318 1.00 97.00 194 GLY A N 1
ATOM 1399 C CA . GLY A 1 194 ? -9.184 -4.930 -11.900 1.00 97.00 194 GLY A CA 1
ATOM 1400 C C . GLY A 1 194 ? -8.741 -6.080 -10.994 1.00 97.00 194 GLY A C 1
ATOM 1401 O O . GLY A 1 194 ? -9.605 -6.627 -10.310 1.00 97.00 194 GLY A O 1
ATOM 1402 N N . VAL A 1 195 ? -7.445 -6.401 -10.917 1.00 97.38 195 VAL A N 1
ATOM 1403 C CA . VAL A 1 195 ? -6.927 -7.409 -9.977 1.00 97.38 195 VAL A CA 1
ATOM 1404 C C . VAL A 1 195 ? -7.202 -6.958 -8.548 1.00 97.38 195 VAL A C 1
ATOM 1406 O O . VAL A 1 195 ? -6.985 -5.795 -8.200 1.00 97.38 195 VAL A O 1
ATOM 1409 N N . SER A 1 196 ? -7.691 -7.882 -7.720 1.00 97.81 196 SER A N 1
ATOM 1410 C CA . SER A 1 196 ? -8.027 -7.609 -6.330 1.00 97.81 196 SER A CA 1
ATOM 1411 C C . SER A 1 196 ? -7.514 -8.692 -5.389 1.00 97.81 196 SER A C 1
ATOM 1413 O O . SER A 1 196 ? -7.456 -9.870 -5.747 1.00 97.81 196 SER A O 1
ATOM 1415 N N . ARG A 1 197 ? -7.120 -8.277 -4.185 1.00 98.12 197 ARG A N 1
ATOM 1416 C CA . ARG A 1 197 ? -6.695 -9.144 -3.085 1.00 98.12 197 ARG A CA 1
ATOM 1417 C C . ARG A 1 197 ? -7.378 -8.678 -1.806 1.00 98.12 197 ARG A C 1
ATOM 1419 O O . ARG A 1 197 ? -7.473 -7.475 -1.565 1.00 98.12 197 ARG A O 1
ATOM 1426 N N . THR A 1 198 ? -7.798 -9.632 -0.986 1.00 98.31 198 THR A N 1
ATOM 1427 C CA . THR A 1 198 ? -8.434 -9.369 0.304 1.00 98.31 198 THR A CA 1
ATOM 1428 C C . THR A 1 198 ? -7.639 -10.037 1.411 1.00 98.31 198 THR A C 1
ATOM 1430 O O . THR A 1 198 ? -7.258 -11.200 1.277 1.00 98.31 198 THR A O 1
ATOM 1433 N N . VAL A 1 199 ? -7.403 -9.314 2.502 1.00 98.25 199 VAL A N 1
ATOM 1434 C CA . VAL A 1 199 ? -6.801 -9.843 3.732 1.00 98.25 199 VAL A CA 1
ATOM 1435 C C . VAL A 1 199 ? -7.553 -9.322 4.945 1.00 98.25 199 VAL A C 1
ATOM 1437 O O . VAL A 1 199 ? -8.217 -8.288 4.888 1.00 98.25 199 VAL A O 1
ATOM 1440 N N . GLN A 1 200 ? -7.429 -10.033 6.058 1.00 98.00 200 GLN A N 1
ATOM 1441 C CA . GLN A 1 200 ? -7.987 -9.624 7.336 1.00 98.00 200 GLN A CA 1
ATOM 1442 C C . GLN A 1 200 ? -6.849 -9.346 8.316 1.00 98.00 200 GLN A C 1
ATOM 1444 O O . GLN A 1 200 ? -5.968 -10.187 8.481 1.00 98.00 200 GLN A O 1
ATOM 1449 N N . ALA A 1 201 ? -6.894 -8.193 8.980 1.00 97.38 201 ALA A N 1
ATOM 1450 C CA . ALA A 1 201 ? -6.051 -7.883 10.128 1.00 97.38 201 ALA A CA 1
ATOM 1451 C C . ALA A 1 201 ? -6.973 -7.555 11.305 1.00 97.38 201 ALA A C 1
ATOM 1453 O O . ALA A 1 201 ? -7.703 -6.564 11.279 1.00 97.38 201 ALA A O 1
ATOM 1454 N N . GLY A 1 202 ? -7.007 -8.447 12.298 1.00 96.00 202 GLY A N 1
ATOM 1455 C CA . GLY A 1 202 ? -7.906 -8.333 13.447 1.00 96.00 202 GLY A CA 1
ATOM 1456 C C . GLY A 1 202 ? -9.372 -8.221 13.021 1.00 96.00 202 GLY A C 1
ATOM 1457 O O . GLY A 1 202 ? -9.905 -9.101 12.335 1.00 96.00 202 GLY A O 1
ATOM 1458 N N . ARG A 1 203 ? -10.026 -7.127 13.418 1.00 95.62 203 ARG A N 1
ATOM 1459 C CA . ARG A 1 203 ? -11.441 -6.851 13.084 1.00 95.62 203 ARG A CA 1
ATOM 1460 C C . ARG A 1 203 ? -11.665 -6.185 11.725 1.00 95.62 203 ARG A C 1
ATOM 1462 O O . ARG A 1 203 ? -12.813 -5.997 11.326 1.00 95.62 203 ARG A O 1
ATOM 1469 N N . LEU A 1 204 ? -10.598 -5.799 11.029 1.00 97.50 204 LEU A N 1
ATOM 1470 C CA . LEU A 1 204 ? -10.685 -5.096 9.755 1.00 97.50 204 LEU A CA 1
ATOM 1471 C C . LEU A 1 204 ? -10.418 -6.052 8.592 1.00 97.50 204 LEU A C 1
ATOM 1473 O O . LEU A 1 204 ? -9.436 -6.796 8.581 1.00 97.50 204 LEU A O 1
ATOM 1477 N N . THR A 1 205 ? -11.294 -6.014 7.593 1.00 98.31 205 THR A N 1
ATOM 1478 C CA . THR A 1 205 ? -11.087 -6.672 6.300 1.00 98.31 205 THR A CA 1
ATOM 1479 C C . THR A 1 205 ? -10.700 -5.616 5.278 1.00 98.31 205 THR A C 1
ATOM 1481 O O . THR A 1 205 ? -11.400 -4.618 5.122 1.00 98.31 205 THR A O 1
ATOM 1484 N N . PHE A 1 206 ? -9.588 -5.835 4.586 1.00 98.44 206 PHE A N 1
ATOM 1485 C CA . PHE A 1 206 ? -9.033 -4.927 3.592 1.00 98.44 206 PHE A CA 1
ATOM 1486 C C . PHE A 1 206 ? -9.106 -5.586 2.223 1.00 98.44 206 PHE A C 1
ATO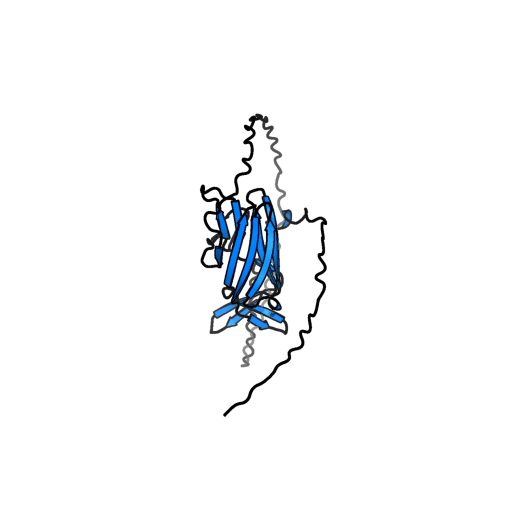M 1488 O O . PHE A 1 206 ? -8.530 -6.654 2.026 1.00 98.44 206 PHE A O 1
ATOM 1495 N N . THR A 1 207 ? -9.763 -4.932 1.272 1.00 98.50 207 THR A N 1
ATOM 1496 C CA . THR A 1 207 ? -9.831 -5.358 -0.127 1.00 98.50 207 THR A CA 1
ATOM 1497 C C . THR A 1 207 ? -9.140 -4.315 -0.987 1.00 98.50 207 THR A C 1
ATOM 1499 O O . THR A 1 207 ? -9.636 -3.204 -1.173 1.00 98.50 207 THR A O 1
ATOM 1502 N N . LEU A 1 208 ? -7.975 -4.668 -1.516 1.00 98.44 208 LEU A N 1
ATOM 1503 C CA . LEU A 1 208 ? -7.221 -3.830 -2.435 1.00 98.44 208 LEU A CA 1
ATOM 1504 C C . LEU A 1 208 ? -7.603 -4.195 -3.868 1.00 98.44 208 LEU A C 1
ATOM 1506 O O . LEU A 1 208 ? -7.620 -5.375 -4.217 1.00 98.44 208 LEU A O 1
ATOM 1510 N N . ARG A 1 209 ? -7.888 -3.201 -4.708 1.00 98.44 209 ARG A N 1
ATOM 1511 C CA . ARG A 1 209 ? -8.155 -3.378 -6.139 1.00 98.44 209 ARG A CA 1
ATOM 1512 C C . ARG A 1 209 ? -7.286 -2.437 -6.956 1.00 98.44 209 ARG A C 1
ATOM 1514 O O . ARG A 1 209 ? -7.417 -1.222 -6.835 1.00 98.44 209 ARG A O 1
ATOM 1521 N N . PHE A 1 210 ? -6.443 -2.977 -7.825 1.00 98.00 210 PHE A N 1
ATOM 1522 C CA . PHE A 1 210 ? -5.597 -2.165 -8.694 1.00 98.00 210 PHE A CA 1
ATOM 1523 C C . PHE A 1 210 ? -6.426 -1.490 -9.781 1.00 98.00 210 PHE A C 1
ATOM 1525 O O . PHE A 1 210 ? -7.283 -2.109 -10.414 1.00 98.00 210 PHE A O 1
ATOM 1532 N N . THR A 1 211 ? -6.165 -0.207 -10.000 1.00 98.12 211 THR A N 1
ATOM 1533 C CA . THR A 1 211 ? -6.816 0.597 -11.042 1.00 98.12 211 THR A CA 1
ATOM 1534 C C . THR A 1 211 ? -5.842 0.979 -12.149 1.00 98.12 211 THR A C 1
ATOM 1536 O O . THR A 1 211 ? -6.274 1.261 -13.263 1.00 98.12 211 THR A O 1
ATOM 1539 N N . GLY A 1 212 ? -4.536 0.925 -11.882 1.00 96.00 212 GLY A N 1
ATOM 1540 C CA . GLY A 1 212 ? -3.498 1.123 -12.884 1.00 96.00 212 GLY A CA 1
ATOM 1541 C C . GLY A 1 212 ? -2.102 0.872 -12.329 1.00 96.00 212 GLY A C 1
ATOM 1542 O O . GLY A 1 212 ? -1.858 1.027 -11.136 1.00 96.00 212 GLY A O 1
ATOM 1543 N N . ALA A 1 213 ? -1.195 0.485 -13.212 1.00 97.50 213 ALA A N 1
ATOM 1544 C CA . ALA A 1 213 ? 0.238 0.447 -12.980 1.00 97.50 213 ALA A CA 1
ATOM 1545 C C . ALA A 1 213 ? 0.910 0.568 -14.343 1.00 97.50 213 ALA A C 1
ATOM 1547 O O . ALA A 1 213 ? 0.423 -0.006 -15.321 1.00 97.50 213 ALA A O 1
ATOM 1548 N N . GLU A 1 214 ? 2.008 1.305 -14.419 1.00 97.62 214 GLU A N 1
ATOM 1549 C CA . GLU A 1 214 ? 2.885 1.207 -15.573 1.00 97.62 214 GLU A CA 1
ATOM 1550 C C . GLU A 1 214 ? 3.877 0.070 -15.334 1.00 97.62 214 GLU A C 1
ATOM 1552 O O . GLU A 1 214 ? 4.491 -0.021 -14.269 1.00 97.62 214 GLU A O 1
ATOM 1557 N N . GLN A 1 215 ? 4.017 -0.799 -16.332 1.00 97.50 215 GLN A N 1
ATOM 1558 C CA . GLN A 1 215 ? 4.917 -1.942 -16.291 1.00 97.50 215 GLN A CA 1
ATOM 1559 C C . GLN A 1 215 ? 5.964 -1.857 -17.386 1.00 97.50 215 GLN A C 1
ATOM 1561 O O . GLN A 1 215 ? 5.688 -1.413 -18.501 1.00 97.50 215 GLN A O 1
ATOM 1566 N N . ILE A 1 216 ? 7.154 -2.351 -17.071 1.00 97.12 216 ILE A N 1
ATOM 1567 C CA . ILE A 1 216 ? 8.264 -2.465 -18.009 1.00 97.12 216 ILE A CA 1
ATOM 1568 C C . ILE A 1 216 ? 8.919 -3.835 -17.871 1.00 97.12 216 ILE A C 1
ATOM 1570 O O . ILE A 1 216 ? 9.010 -4.387 -16.778 1.00 97.12 216 ILE A O 1
ATOM 1574 N N . THR A 1 217 ? 9.381 -4.395 -18.988 1.00 97.62 217 THR A N 1
ATOM 1575 C CA . THR A 1 217 ? 10.237 -5.584 -18.969 1.00 97.62 217 THR A CA 1
ATOM 1576 C C . THR A 1 217 ? 11.696 -5.153 -19.004 1.00 97.62 217 THR A C 1
ATOM 1578 O O . THR A 1 217 ? 12.118 -4.481 -19.944 1.00 97.62 217 THR A O 1
ATOM 1581 N N . TYR A 1 218 ? 12.471 -5.559 -18.003 1.00 97.12 218 TYR A N 1
ATOM 1582 C CA . TYR A 1 218 ? 13.909 -5.319 -17.915 1.00 97.12 218 TYR A CA 1
ATOM 1583 C C . TYR A 1 218 ? 14.614 -6.651 -17.652 1.00 97.12 218 TYR A C 1
ATOM 1585 O O . TYR A 1 218 ? 14.232 -7.391 -16.750 1.00 97.12 218 TYR A O 1
ATOM 1593 N N . ASN A 1 219 ? 15.594 -7.008 -18.489 1.00 96.25 219 ASN A N 1
ATOM 1594 C CA . ASN A 1 219 ? 16.295 -8.300 -18.429 1.00 96.25 219 ASN A CA 1
ATOM 1595 C C . ASN A 1 219 ? 15.358 -9.528 -18.372 1.00 96.25 219 ASN A C 1
ATOM 1597 O O . ASN A 1 219 ? 15.632 -10.503 -17.679 1.00 96.25 219 ASN A O 1
ATOM 1601 N N . GLY A 1 220 ? 14.232 -9.476 -19.094 1.00 96.00 220 GLY A N 1
ATOM 1602 C CA . GLY A 1 220 ? 13.250 -10.567 -19.152 1.00 96.00 220 GLY A CA 1
ATOM 1603 C C . GLY A 1 220 ? 12.319 -10.677 -17.938 1.00 96.00 220 GLY A C 1
ATOM 1604 O O . GLY A 1 220 ? 11.468 -11.562 -17.920 1.00 96.00 220 GLY A O 1
ATOM 1605 N N . VAL A 1 221 ? 12.432 -9.781 -1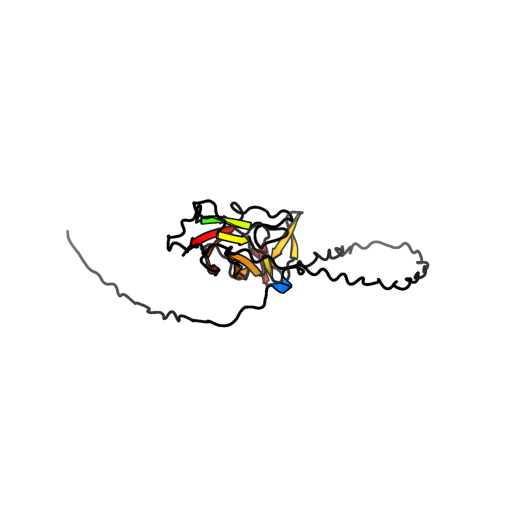6.954 1.00 97.06 221 VAL A N 1
ATOM 1606 C CA . VAL A 1 221 ? 11.557 -9.720 -15.774 1.00 97.06 221 VAL A CA 1
ATOM 1607 C C . VAL A 1 221 ? 10.645 -8.497 -15.882 1.00 97.06 221 VAL A C 1
ATOM 1609 O O . VAL A 1 221 ? 11.063 -7.438 -16.347 1.00 97.06 221 VAL A O 1
ATOM 1612 N N . THR A 1 222 ? 9.377 -8.646 -15.495 1.00 97.75 222 THR A N 1
ATOM 1613 C CA . THR A 1 222 ? 8.416 -7.533 -15.437 1.00 97.75 222 THR A CA 1
ATOM 1614 C C . THR A 1 222 ? 8.586 -6.771 -14.129 1.00 97.75 222 THR A C 1
ATOM 1616 O O . THR A 1 222 ? 8.676 -7.388 -13.073 1.00 97.75 222 THR A O 1
ATOM 1619 N N . TYR A 1 223 ? 8.585 -5.444 -14.203 1.00 98.31 223 TYR A N 1
ATOM 1620 C CA . TYR A 1 223 ? 8.651 -4.537 -13.063 1.00 98.31 223 TYR A CA 1
ATOM 1621 C C . TYR A 1 223 ? 7.525 -3.509 -13.135 1.00 98.31 223 TYR A C 1
ATOM 1623 O O . TYR A 1 223 ? 7.070 -3.160 -14.226 1.00 98.31 223 TYR A O 1
ATOM 1631 N N . VAL A 1 224 ? 7.119 -2.984 -11.981 1.00 97.88 224 VAL A N 1
ATOM 1632 C CA . VAL A 1 224 ? 6.266 -1.793 -11.879 1.00 97.88 224 VAL A CA 1
ATOM 1633 C C . VAL A 1 224 ? 7.143 -0.549 -11.809 1.00 97.88 224 VAL A C 1
ATOM 1635 O O . VAL A 1 224 ? 8.106 -0.518 -11.044 1.00 97.88 224 VAL A O 1
ATOM 1638 N N . VAL A 1 225 ? 6.789 0.484 -12.573 1.00 97.38 225 VAL A N 1
ATOM 1639 C CA . VAL A 1 225 ? 7.441 1.799 -12.508 1.00 97.38 225 VAL A CA 1
ATOM 1640 C C . VAL A 1 225 ? 7.012 2.528 -11.234 1.00 97.38 225 VAL A C 1
ATOM 1642 O O . VAL A 1 225 ? 5.816 2.637 -10.940 1.00 97.38 225 VAL A O 1
ATOM 1645 N N . GLU A 1 226 ? 7.976 3.050 -10.481 1.00 94.88 226 GLU A N 1
ATOM 1646 C CA . GLU A 1 226 ? 7.744 3.820 -9.262 1.00 94.88 226 GLU A CA 1
ATOM 1647 C C . GLU A 1 226 ? 6.788 4.995 -9.500 1.00 94.88 226 GLU A C 1
ATOM 1649 O O . GLU A 1 226 ? 6.853 5.692 -10.510 1.00 94.88 226 GLU A O 1
ATOM 1654 N N . GLY A 1 227 ? 5.858 5.205 -8.565 1.00 93.62 227 GLY A N 1
ATOM 1655 C CA . GLY A 1 227 ? 4.882 6.295 -8.638 1.00 93.62 227 GLY A CA 1
ATOM 1656 C C . GLY A 1 227 ? 3.755 6.095 -9.660 1.00 93.62 227 GLY A C 1
ATOM 1657 O O . GLY A 1 227 ? 2.811 6.883 -9.674 1.00 93.62 227 GLY A O 1
ATOM 1658 N N . SER A 1 228 ? 3.797 5.042 -10.483 1.00 96.81 228 SER A N 1
ATOM 1659 C CA . SER A 1 228 ? 2.735 4.744 -11.458 1.00 96.81 228 SER A CA 1
ATOM 1660 C C . SER A 1 228 ? 1.569 3.935 -10.878 1.00 96.81 228 SER A C 1
ATOM 1662 O O . SER A 1 228 ? 0.480 3.911 -11.460 1.00 96.81 228 SER A O 1
ATOM 1664 N N . LEU A 1 229 ? 1.794 3.264 -9.744 1.00 97.12 229 LEU A N 1
ATOM 1665 C CA . LEU A 1 229 ? 0.828 2.369 -9.119 1.00 97.12 229 LEU A CA 1
ATOM 1666 C C . LEU A 1 229 ? -0.385 3.150 -8.605 1.00 97.12 229 LEU A C 1
ATOM 1668 O O . LEU A 1 229 ? -0.246 4.186 -7.954 1.00 97.12 229 LEU A O 1
ATOM 1672 N N . LYS A 1 230 ? -1.582 2.633 -8.884 1.00 98.06 230 LYS A N 1
ATOM 1673 C CA . LYS A 1 230 ? -2.870 3.186 -8.457 1.00 98.06 230 LYS A CA 1
ATOM 1674 C C . LYS A 1 230 ? -3.800 2.060 -8.033 1.00 98.06 230 LYS A C 1
ATOM 1676 O O . LYS A 1 230 ? -3.894 1.025 -8.702 1.00 98.06 230 LYS A O 1
ATOM 1681 N N . ALA A 1 231 ? -4.515 2.269 -6.935 1.00 98.38 231 ALA A N 1
ATOM 1682 C CA . ALA A 1 231 ? -5.478 1.299 -6.432 1.00 98.38 231 ALA A CA 1
ATOM 1683 C C . ALA A 1 231 ? -6.636 1.974 -5.697 1.00 98.38 231 ALA A C 1
ATOM 1685 O O . ALA A 1 231 ? -6.565 3.138 -5.306 1.00 98.38 231 ALA A O 1
ATOM 1686 N N . THR A 1 232 ? -7.693 1.207 -5.481 1.00 98.56 232 THR A N 1
ATOM 1687 C CA . THR A 1 232 ? -8.745 1.503 -4.517 1.00 98.56 232 THR A CA 1
ATOM 1688 C C . THR A 1 232 ? -8.617 0.522 -3.363 1.00 98.56 232 THR A C 1
ATOM 1690 O O . THR A 1 232 ? -8.521 -0.685 -3.585 1.00 98.56 232 THR A O 1
ATOM 1693 N N . LEU A 1 233 ? -8.618 1.031 -2.138 1.00 98.69 233 LEU A N 1
ATOM 1694 C CA . LEU A 1 233 ? -8.687 0.231 -0.925 1.00 98.69 233 LEU A CA 1
ATOM 1695 C C . LEU A 1 233 ? -10.089 0.338 -0.343 1.00 98.69 233 LEU A C 1
ATOM 1697 O O . LEU A 1 233 ? -10.546 1.434 -0.032 1.00 98.69 233 LEU A O 1
ATOM 1701 N N . GLN A 1 234 ? -10.747 -0.800 -0.179 1.00 98.56 234 GLN A N 1
ATOM 1702 C CA . GLN A 1 234 ? -11.995 -0.920 0.558 1.00 98.56 234 GLN A CA 1
ATOM 1703 C C . GLN A 1 234 ? -11.724 -1.540 1.925 1.00 98.56 234 GLN A C 1
ATOM 1705 O O . GLN A 1 234 ? -10.906 -2.455 2.040 1.00 98.56 234 GLN A O 1
ATOM 1710 N N . VAL A 1 235 ? -12.398 -1.029 2.950 1.00 98.12 235 VAL A N 1
ATOM 1711 C CA . VAL A 1 235 ? -12.248 -1.474 4.333 1.00 98.12 235 VAL A CA 1
ATOM 1712 C C . VAL A 1 235 ? -13.618 -1.763 4.920 1.00 98.12 235 VAL A C 1
ATOM 1714 O O . VAL A 1 235 ? -14.531 -0.946 4.822 1.00 98.12 235 VAL A O 1
ATOM 1717 N N . GLU A 1 236 ? -13.737 -2.915 5.565 1.00 97.69 236 GLU A N 1
ATOM 1718 C CA . GLU A 1 236 ? -14.915 -3.322 6.323 1.00 97.69 236 GLU A CA 1
ATOM 1719 C C . GLU A 1 236 ? -14.504 -3.606 7.769 1.00 97.69 236 GLU A C 1
ATOM 1721 O O . GLU A 1 236 ? -13.445 -4.189 8.011 1.00 97.69 236 GLU A O 1
ATOM 1726 N N . ALA A 1 237 ? -15.337 -3.206 8.730 1.00 94.81 237 ALA A N 1
ATOM 1727 C CA . ALA A 1 237 ? -15.156 -3.528 10.142 1.00 94.81 237 ALA A CA 1
ATOM 1728 C C . ALA A 1 237 ? -16.206 -4.553 10.577 1.00 94.81 237 ALA A C 1
ATOM 1730 O O . ALA A 1 237 ? -17.377 -4.428 10.210 1.00 94.81 237 ALA A O 1
ATOM 1731 N N . ARG A 1 238 ? -15.774 -5.564 11.332 1.00 87.44 238 ARG A N 1
ATOM 1732 C CA . ARG A 1 238 ? -16.639 -6.594 11.920 1.00 87.44 238 ARG A CA 1
ATOM 1733 C C . ARG A 1 238 ? -16.779 -6.419 13.424 1.00 87.44 238 ARG A C 1
ATOM 1735 O O . ARG A 1 238 ? -15.810 -5.933 14.052 1.00 87.44 238 ARG A O 1
#

pLDDT: mean 75.45, std 25.17, range [34.72, 98.69]

Radius of gyration: 28.29 Å; chains: 1; bounding box: 102×39×86 Å